Protein AF-0000000079337760 (afdb_homodimer)

pLDDT: mean 82.73, std 18.88, range [26.17, 98.19]

Secondary structure (DSSP, 8-state):
------PPP---HHHHHHHHHHHHTTSTT--EEEEEEEE----TT-SEEEEEEEEEE-SSS--EEEEEEEEE---HHHHHHS-HHHHHHHHHHIIIIIHHHHHHHHHHTT-SS----SPPEEEEEE-SS-EEEEEE-TTTTT-HHHH-SS--SSS--/------PPP---HHHHHHHHHHHHTTSTT--EEEEEEEE----TT-SEEEEEEEEEE-SSS--EEEEEEEEE---HHHHHHS-HHHHHHHHHHIIIIIHHHHHHHHHHTT-SS----SPPEEEEEE-SS-EEEEEE-TTTTT-HHHH-SS--SSS--

Nearest PDB structures (foldseek):
  4lso-assembly1_A  TM=4.627E-01  e=7.524E+00  Bartonella quintana JK 31
  4kz1-assembly1_A-2  TM=5.333E-01  e=3.631E+00  Bartonella grahamii as4aup
  4lso-assembly1_A  TM=4.629E-01  e=4.314E+00  Bartonella quintana JK 31

InterPro domains:
  IPR004119 Ecdysteroid kinase-like [PF02958] (43-142)

Structure (mmCIF, N/CA/C/O backbone):
data_AF-0000000079337760-model_v1
#
loop_
_entity.id
_entity.type
_entity.pdbx_description
1 polymer 'Uncharacterized protein'
#
loop_
_atom_site.group_PDB
_atom_site.id
_atom_site.type_symbol
_atom_site.label_atom_id
_atom_site.label_alt_id
_atom_site.label_comp_id
_atom_site.label_asym_id
_atom_site.label_entity_id
_atom_site.label_seq_id
_atom_site.pdbx_PDB_ins_code
_atom_site.Cartn_x
_atom_site.Cartn_y
_atom_site.Cartn_z
_atom_site.occupancy
_atom_site.B_iso_or_equiv
_atom_site.auth_seq_id
_atom_site.auth_comp_id
_atom_site.auth_asym_id
_atom_site.auth_atom_id
_atom_site.pdbx_PDB_model_num
ATOM 1 N N . MET A 1 1 ? 30.516 7.375 -10.727 1 28.22 1 MET A N 1
ATOM 2 C CA . MET A 1 1 ? 29.906 6.582 -9.656 1 28.22 1 MET A CA 1
ATOM 3 C C . MET A 1 1 ? 28.75 5.75 -10.195 1 28.22 1 MET A C 1
ATOM 5 O O . MET A 1 1 ? 27.922 6.246 -10.953 1 28.22 1 MET A O 1
ATOM 9 N N . GLY A 1 2 ? 28.797 4.527 -10.484 1 37.47 2 GLY A N 1
ATOM 10 C CA . GLY A 1 2 ? 27.938 3.648 -11.258 1 37.47 2 GLY A CA 1
ATOM 11 C C . GLY A 1 2 ? 26.484 3.684 -10.797 1 37.47 2 GLY A C 1
ATOM 12 O O . GLY A 1 2 ? 26.219 3.787 -9.602 1 37.47 2 GLY A O 1
ATOM 13 N N . SER A 1 3 ? 25.562 4.199 -11.539 1 43.56 3 SER A N 1
ATOM 14 C CA . SER A 1 3 ? 24.109 4.23 -11.359 1 43.56 3 SER A CA 1
ATOM 15 C C . SER A 1 3 ? 23.609 2.93 -10.758 1 43.56 3 SER A C 1
ATOM 17 O O . SER A 1 3 ? 23.844 1.849 -11.297 1 43.56 3 SER A O 1
ATOM 19 N N . ILE A 1 4 ? 23.875 2.727 -9.484 1 50.03 4 ILE A N 1
ATOM 20 C CA . ILE A 1 4 ? 23.281 1.516 -8.922 1 50.03 4 ILE A CA 1
ATOM 21 C C . ILE A 1 4 ? 21.906 1.278 -9.539 1 50.03 4 ILE A C 1
ATOM 23 O O . ILE A 1 4 ? 20.984 2.064 -9.328 1 50.03 4 ILE A O 1
ATOM 27 N N . GLU A 1 5 ? 21.953 0.861 -10.75 1 56.22 5 GLU A N 1
ATOM 28 C CA . GLU A 1 5 ? 20.75 0.566 -11.523 1 56.22 5 GLU A CA 1
ATOM 29 C C . GLU A 1 5 ? 19.828 -0.407 -10.781 1 56.22 5 GLU A C 1
ATOM 31 O O . GLU A 1 5 ? 20.312 -1.39 -10.203 1 56.22 5 GLU A O 1
ATOM 36 N N . CYS A 1 6 ? 18.766 0.118 -10.266 1 62.97 6 CYS A N 1
ATOM 37 C CA . CYS A 1 6 ? 17.734 -0.797 -9.797 1 62.97 6 CYS A CA 1
ATOM 38 C C . CYS A 1 6 ? 17.422 -1.848 -10.859 1 62.97 6 CYS A C 1
ATOM 40 O O . CYS A 1 6 ? 16.391 -1.762 -11.531 1 62.97 6 CYS A O 1
ATOM 42 N N . ALA A 1 7 ? 18.406 -2.742 -11.008 1 71.25 7 ALA A N 1
ATOM 43 C CA . ALA A 1 7 ? 18.359 -3.738 -12.078 1 71.25 7 ALA A CA 1
ATOM 44 C C . ALA A 1 7 ? 17.203 -4.719 -11.859 1 71.25 7 ALA A C 1
ATOM 46 O O . ALA A 1 7 ? 16.859 -5.023 -10.711 1 71.25 7 ALA A O 1
ATOM 47 N N . THR A 1 8 ? 16.516 -5.102 -12.93 1 81 8 THR A N 1
ATOM 48 C CA . THR A 1 8 ? 15.469 -6.109 -12.906 1 81 8 THR A CA 1
ATOM 49 C C . THR A 1 8 ? 16.047 -7.48 -12.555 1 81 8 THR A C 1
ATOM 51 O O . THR A 1 8 ? 17.188 -7.789 -12.906 1 81 8 THR A O 1
ATOM 54 N N . ASN A 1 9 ? 15.156 -8.203 -11.789 1 87 9 ASN A N 1
ATOM 55 C CA . ASN A 1 9 ? 15.531 -9.578 -11.477 1 87 9 ASN A CA 1
ATOM 56 C C . ASN A 1 9 ? 15.562 -10.453 -12.734 1 87 9 ASN A C 1
ATOM 58 O O . ASN A 1 9 ? 14.82 -10.203 -13.68 1 87 9 ASN A O 1
ATOM 62 N N . LYS A 1 10 ? 16.5 -11.344 -12.883 1 87.19 10 LYS A N 1
ATOM 63 C CA . LYS A 1 10 ? 16.469 -12.344 -13.953 1 87.19 10 LYS A CA 1
ATOM 64 C C . LYS A 1 10 ? 15.57 -13.523 -13.57 1 87.19 10 LYS A C 1
ATOM 66 O O . LYS A 1 10 ? 16.062 -14.617 -13.281 1 87.19 10 LYS A O 1
ATOM 71 N N . VAL A 1 11 ? 14.25 -13.289 -13.578 1 92.31 11 VAL A N 1
ATOM 72 C CA . VAL A 1 11 ? 13.305 -14.328 -13.18 1 92.31 11 VAL A CA 1
ATOM 73 C C . VAL A 1 11 ? 13.148 -15.352 -14.305 1 92.31 11 VAL A C 1
ATOM 75 O O . VAL A 1 11 ? 12.891 -14.984 -15.453 1 92.31 11 VAL A O 1
ATOM 78 N N . LYS A 1 12 ? 13.297 -16.578 -13.961 1 95.19 12 LYS A N 1
ATOM 79 C CA . LYS A 1 12 ? 13.148 -17.688 -14.898 1 95.19 12 LYS A CA 1
ATOM 80 C C . LYS A 1 12 ? 11.922 -18.531 -14.562 1 95.19 12 LYS A C 1
ATOM 82 O O . LYS A 1 12 ? 11.391 -18.453 -13.453 1 95.19 12 LYS A O 1
ATOM 87 N N . ILE A 1 13 ? 11.539 -19.328 -15.555 1 97.19 13 ILE A N 1
ATOM 88 C CA . ILE A 1 13 ? 10.352 -20.156 -15.391 1 97.19 13 ILE A CA 1
ATOM 89 C C . ILE A 1 13 ? 10.547 -21.094 -14.195 1 97.19 13 ILE A C 1
ATOM 91 O O . ILE A 1 13 ? 9.594 -21.375 -13.461 1 97.19 13 ILE A O 1
ATOM 95 N N . GLU A 1 14 ? 11.703 -21.547 -13.891 1 97 14 GLU A N 1
ATOM 96 C CA . GLU A 1 14 ? 11.984 -22.422 -12.758 1 97 14 GLU A CA 1
ATOM 97 C C . GLU A 1 14 ? 11.711 -21.719 -11.438 1 97 14 GLU A C 1
ATOM 99 O O . GLU A 1 14 ? 11.25 -22.344 -10.477 1 97 14 GLU A O 1
ATOM 104 N N . ASP A 1 15 ? 12.055 -20.469 -11.375 1 96.88 15 ASP A N 1
ATOM 105 C CA . ASP A 1 15 ? 11.758 -19.672 -10.188 1 96.88 15 ASP A CA 1
ATOM 106 C C . ASP A 1 15 ? 10.258 -19.609 -9.93 1 96.88 15 ASP A C 1
ATOM 108 O O . ASP A 1 15 ? 9.797 -19.844 -8.812 1 96.88 15 ASP A O 1
ATOM 112 N N . VAL A 1 16 ? 9.578 -19.312 -11.031 1 98.06 16 VAL A N 1
ATOM 113 C CA . VAL A 1 16 ? 8.125 -19.156 -10.953 1 98.06 16 VAL A CA 1
ATOM 114 C C . VAL A 1 16 ? 7.492 -20.469 -10.492 1 98.06 16 VAL A C 1
ATOM 116 O O . VAL A 1 16 ? 6.629 -20.469 -9.617 1 98.06 16 VAL A O 1
ATOM 119 N N . GLU A 1 17 ? 7.934 -21.5 -11.062 1 97.31 17 GLU A N 1
ATOM 120 C CA . GLU A 1 17 ? 7.406 -22.797 -10.68 1 97.31 17 GLU A CA 1
ATOM 121 C C . GLU A 1 17 ? 7.68 -23.094 -9.211 1 97.31 17 GLU A C 1
ATOM 123 O O . GLU A 1 17 ? 6.816 -23.641 -8.508 1 97.31 17 GLU A O 1
ATOM 128 N N . HIS A 1 18 ? 8.828 -22.781 -8.773 1 96.81 18 HIS A N 1
ATOM 1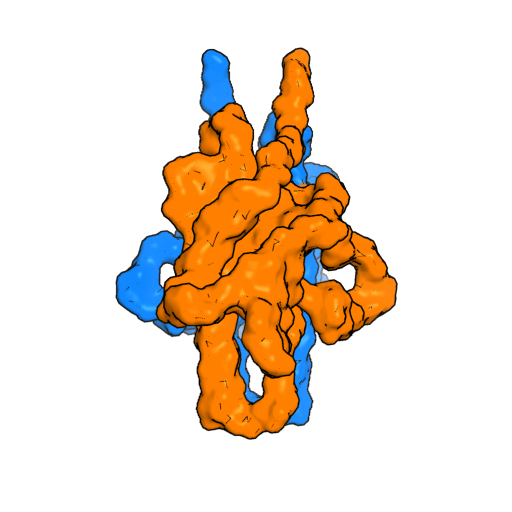29 C CA . HIS A 1 18 ? 9.18 -22.969 -7.371 1 96.81 18 HIS A CA 1
ATOM 130 C C . HIS A 1 18 ? 8.258 -22.156 -6.465 1 96.81 18 HIS A C 1
ATOM 132 O O . HIS A 1 18 ? 7.77 -22.656 -5.453 1 96.81 18 HIS A O 1
ATOM 138 N N . TRP A 1 19 ? 8.023 -20.922 -6.883 1 97.88 19 TRP A N 1
ATOM 139 C CA . TRP A 1 19 ? 7.188 -20.047 -6.074 1 97.88 19 TRP A CA 1
ATOM 140 C C . TRP A 1 19 ? 5.754 -20.562 -6.008 1 97.88 19 TRP A C 1
ATOM 142 O O . TRP A 1 19 ? 5.078 -20.406 -4.988 1 97.88 19 TRP A O 1
ATOM 152 N N . LEU A 1 20 ? 5.332 -21.141 -7.074 1 98 20 LEU A N 1
ATOM 153 C CA . LEU A 1 20 ? 3.924 -21.5 -7.203 1 98 20 LEU A CA 1
ATOM 154 C C . LEU A 1 20 ? 3.668 -22.891 -6.645 1 98 20 LEU A C 1
ATOM 156 O O . LEU A 1 20 ? 2.516 -23.312 -6.508 1 98 20 LEU A O 1
ATOM 160 N N . LYS A 1 21 ? 4.625 -23.562 -6.273 1 96 21 LYS A N 1
ATOM 161 C CA . LYS A 1 21 ? 4.508 -24.953 -5.852 1 96 21 LYS A CA 1
ATOM 162 C C . LYS A 1 21 ? 3.529 -25.094 -4.688 1 96 21 LYS A C 1
ATOM 164 O O . LYS A 1 21 ? 2.598 -25.891 -4.746 1 96 21 LYS A O 1
ATOM 169 N N . PRO A 1 22 ? 3.684 -24.328 -3.615 1 94.88 22 PRO A N 1
ATOM 170 C CA . PRO A 1 22 ? 2.752 -24.484 -2.498 1 94.88 22 PRO A CA 1
ATOM 171 C C . PRO A 1 22 ? 1.302 -24.219 -2.895 1 94.88 22 PRO A C 1
ATOM 173 O O . PRO A 1 22 ? 0.382 -24.812 -2.322 1 94.88 22 PRO A O 1
ATOM 176 N N . LEU A 1 23 ? 1.135 -23.359 -3.869 1 93.88 23 LEU A N 1
ATOM 177 C CA . LEU A 1 23 ? -0.202 -22.984 -4.324 1 93.88 23 LEU A CA 1
ATOM 178 C C . LEU A 1 23 ? -0.79 -24.078 -5.219 1 93.88 23 LEU A C 1
ATOM 180 O O . LEU A 1 23 ? -1.975 -24.391 -5.113 1 93.88 23 LEU A O 1
ATOM 184 N N . LEU A 1 24 ? -0 -24.625 -6.07 1 94.5 24 LEU A N 1
ATOM 185 C CA . LEU A 1 24 ? -0.499 -25.453 -7.152 1 94.5 24 LEU A CA 1
ATOM 186 C C . LEU A 1 24 ? -0.395 -26.938 -6.789 1 94.5 24 LEU A C 1
ATOM 188 O O . LEU A 1 24 ? -1.084 -27.781 -7.371 1 94.5 24 LEU A O 1
ATOM 192 N N . MET A 1 25 ? 0.428 -27.328 -5.895 1 89.69 25 MET A N 1
ATOM 193 C CA . MET A 1 25 ? 0.678 -28.734 -5.625 1 89.69 25 MET A CA 1
ATOM 194 C C . MET A 1 25 ? -0.101 -29.203 -4.398 1 89.69 25 MET A C 1
ATOM 196 O O . MET A 1 25 ? 0.427 -29.938 -3.566 1 89.69 25 MET A O 1
ATOM 200 N N . LYS A 1 26 ? -1.263 -28.766 -4.281 1 87.31 26 LYS A N 1
ATOM 201 C CA . LYS A 1 26 ? -2.105 -29.203 -3.174 1 87.31 26 LYS A CA 1
ATOM 202 C C . LYS A 1 26 ? -2.619 -30.625 -3.406 1 87.31 26 LYS A C 1
ATOM 204 O O . LYS A 1 26 ? -2.783 -31.391 -2.457 1 87.31 26 LYS A O 1
ATOM 209 N N . ASP A 1 27 ? -2.992 -30.891 -4.551 1 85.69 27 ASP A N 1
ATOM 210 C CA . ASP A 1 27 ? -3.375 -32.219 -5.023 1 85.69 27 ASP A CA 1
ATOM 211 C C . ASP A 1 27 ? -2.35 -32.781 -6.016 1 85.69 27 ASP A C 1
ATOM 213 O O . ASP A 1 27 ? -2.209 -32.25 -7.121 1 85.69 27 ASP A O 1
ATOM 217 N N . GLU A 1 28 ? -1.704 -33.812 -5.605 1 86.56 28 GLU A N 1
ATOM 218 C CA . GLU A 1 28 ? -0.597 -34.375 -6.383 1 86.56 28 GLU A CA 1
ATOM 219 C C . GLU A 1 28 ? -1.079 -34.906 -7.723 1 86.56 28 GLU A C 1
ATOM 221 O O . GLU A 1 28 ? -0.285 -35.094 -8.648 1 86.56 28 GLU A O 1
ATOM 226 N N . THR A 1 29 ? -2.293 -35.156 -7.832 1 89.75 29 THR A N 1
ATOM 227 C CA . THR A 1 29 ? -2.824 -35.75 -9.062 1 89.75 29 THR A CA 1
ATOM 228 C C . THR A 1 29 ? -3.107 -34.656 -10.094 1 89.75 29 THR A C 1
ATOM 230 O O . THR A 1 29 ? -3.297 -34.938 -11.273 1 89.75 29 THR A O 1
ATOM 233 N N . ILE A 1 30 ? -3.105 -33.5 -9.633 1 91.31 30 ILE A N 1
ATOM 234 C CA . ILE A 1 30 ? -3.369 -32.375 -10.523 1 91.31 30 ILE A CA 1
ATOM 235 C C . ILE A 1 30 ? -2.061 -31.672 -10.852 1 91.31 30 ILE A C 1
ATOM 237 O O . ILE A 1 30 ? -1.346 -31.219 -9.953 1 91.31 30 ILE A O 1
ATOM 241 N N . LYS A 1 31 ? -1.748 -31.688 -12.117 1 94.56 31 LYS A N 1
ATOM 242 C CA . LYS A 1 31 ? -0.564 -30.984 -12.586 1 94.56 31 LYS A CA 1
ATOM 243 C C . LYS A 1 31 ? -0.947 -29.672 -13.273 1 94.56 31 LYS A C 1
ATOM 245 O O . LYS A 1 31 ? -2.031 -29.562 -13.852 1 94.56 31 LYS A O 1
ATOM 250 N N . PHE A 1 32 ? -0.023 -28.703 -13.141 1 97.06 32 PHE A N 1
ATOM 251 C CA . PHE A 1 32 ? -0.262 -27.422 -13.773 1 97.06 32 PHE A CA 1
ATOM 252 C C . PHE A 1 32 ? 0.836 -27.094 -14.773 1 97.06 32 PHE A C 1
ATOM 254 O O . PHE A 1 32 ? 2.018 -27.312 -14.508 1 97.06 32 PHE A O 1
ATOM 261 N N . ALA A 1 33 ? 0.417 -26.688 -15.945 1 97 33 ALA A N 1
ATOM 262 C CA . ALA A 1 33 ? 1.326 -26.031 -16.891 1 97 33 ALA A CA 1
ATOM 263 C C . ALA A 1 33 ? 1.465 -24.547 -16.578 1 97 33 ALA A C 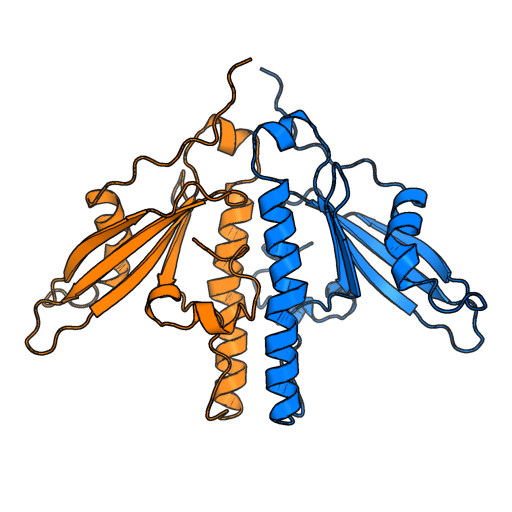1
ATOM 265 O O . ALA A 1 33 ? 0.474 -23.812 -16.578 1 97 33 ALA A O 1
ATOM 266 N N . VAL A 1 34 ? 2.734 -24.125 -16.328 1 98 34 VAL A N 1
ATOM 267 C CA . VAL A 1 34 ? 3 -22.734 -15.969 1 98 34 VAL A CA 1
ATOM 268 C C . VAL A 1 34 ? 3.695 -22.016 -17.125 1 98 34 VAL A C 1
ATOM 270 O O . VAL A 1 34 ? 4.621 -22.562 -17.734 1 98 34 VAL A O 1
ATOM 273 N N . SER A 1 35 ? 3.252 -20.844 -17.438 1 97.81 35 SER A N 1
ATOM 274 C CA . SER A 1 35 ? 3.871 -20.031 -18.484 1 97.81 35 SER A CA 1
ATOM 275 C C . SER A 1 35 ? 3.984 -18.578 -18.062 1 97.81 35 SER A C 1
ATOM 277 O O . SER A 1 35 ? 3.076 -18.047 -17.422 1 97.81 35 SER A O 1
ATOM 279 N N . ILE A 1 36 ? 5.105 -17.969 -18.375 1 97.44 36 ILE A N 1
ATOM 280 C CA . ILE A 1 36 ? 5.281 -16.531 -18.203 1 97.44 36 ILE A CA 1
ATOM 281 C C . ILE A 1 36 ? 4.695 -15.797 -19.406 1 97.44 36 ILE A C 1
ATOM 283 O O . ILE A 1 36 ? 5.125 -16.016 -20.547 1 97.44 36 ILE A O 1
ATOM 287 N N . LYS A 1 37 ? 3.783 -14.977 -19.078 1 95.12 37 LYS A N 1
ATOM 288 C CA . LYS A 1 37 ? 3.074 -14.297 -20.156 1 95.12 37 LYS A CA 1
ATOM 289 C C . LYS A 1 37 ? 3.723 -12.953 -20.484 1 95.12 37 LYS A C 1
ATOM 291 O O . LYS A 1 37 ? 3.764 -12.539 -21.641 1 95.12 37 LYS A O 1
ATOM 296 N N . ALA A 1 38 ? 4.176 -12.281 -19.516 1 91.44 38 ALA A N 1
ATOM 297 C CA . ALA A 1 38 ? 4.789 -10.961 -19.672 1 91.44 38 ALA A CA 1
ATOM 298 C C . ALA A 1 38 ? 5.52 -10.555 -18.391 1 91.44 38 ALA A C 1
ATOM 300 O O . ALA A 1 38 ? 5.355 -11.18 -17.344 1 91.44 38 ALA A O 1
ATOM 301 N N . LYS A 1 39 ? 6.398 -9.656 -18.531 1 88.62 39 LYS A N 1
ATOM 302 C CA . LYS A 1 39 ? 7.012 -8.93 -17.438 1 88.62 39 LYS A CA 1
ATOM 303 C C . LYS A 1 39 ? 6.664 -7.445 -17.5 1 88.62 39 LYS A C 1
ATOM 305 O O . LYS A 1 39 ? 6.66 -6.848 -18.578 1 88.62 39 LYS A O 1
ATOM 310 N N . ALA A 1 40 ? 6.223 -7.039 -16.344 1 82.25 40 ALA A N 1
ATOM 311 C CA . ALA A 1 40 ? 5.914 -5.613 -16.328 1 82.25 40 ALA A CA 1
ATOM 312 C C . ALA A 1 40 ? 7.148 -4.785 -16.672 1 82.25 40 ALA A C 1
ATOM 314 O O . ALA A 1 40 ? 8.273 -5.152 -16.328 1 82.25 40 ALA A O 1
ATOM 315 N N . ALA A 1 41 ? 6.844 -3.822 -17.531 1 71.19 41 ALA A N 1
ATOM 316 C CA . ALA A 1 41 ? 7.934 -2.902 -17.844 1 71.19 41 ALA A CA 1
ATOM 317 C C . ALA A 1 41 ? 8.523 -2.295 -16.578 1 71.19 41 ALA A C 1
ATOM 319 O O . ALA A 1 41 ? 7.871 -2.262 -15.531 1 71.19 41 ALA A O 1
ATOM 320 N N . LYS A 1 42 ? 9.852 -2.193 -16.719 1 58.16 42 LYS A N 1
ATOM 321 C CA . LYS A 1 42 ? 10.492 -1.493 -15.602 1 58.16 42 LYS A CA 1
ATOM 322 C C . LYS A 1 42 ? 9.641 -0.32 -15.133 1 58.16 42 LYS A C 1
ATOM 324 O O . LYS A 1 42 ? 9.234 0.526 -15.938 1 58.16 42 LYS A O 1
ATOM 329 N N . GLY A 1 43 ? 8.742 -0.629 -14.227 1 52.22 43 GLY A N 1
ATOM 330 C CA . GLY A 1 43 ? 7.93 0.506 -13.828 1 52.22 43 GLY A CA 1
ATOM 331 C C . GLY A 1 43 ? 8.578 1.356 -12.75 1 52.22 43 GLY A C 1
ATOM 332 O O . GLY A 1 43 ? 9.234 0.832 -11.844 1 52.22 43 GLY A O 1
ATOM 333 N N . GLU A 1 44 ? 8.578 2.635 -13.07 1 57.69 44 GLU A N 1
ATOM 334 C CA . GLU A 1 44 ? 8.914 3.691 -12.117 1 57.69 44 GLU A CA 1
ATOM 335 C C . GLU A 1 44 ? 8.07 3.586 -10.859 1 57.69 44 GLU A C 1
ATOM 337 O O . GLU A 1 44 ? 6.898 3.197 -10.914 1 57.69 44 GLU A O 1
ATOM 342 N N . GLY A 1 45 ? 8.688 3.275 -9.766 1 62.44 45 GLY A N 1
ATOM 343 C CA . GLY A 1 45 ? 7.957 3.428 -8.516 1 62.44 45 GLY A CA 1
ATOM 344 C C . GLY A 1 45 ? 7.781 2.123 -7.766 1 62.44 45 GLY A C 1
ATOM 345 O O . GLY A 1 45 ? 6.879 1.994 -6.938 1 62.44 45 GLY A O 1
ATOM 346 N N . GLN A 1 46 ? 8.453 1.097 -8.352 1 75 46 GLN A N 1
ATOM 347 C CA . GLN A 1 46 ? 8.328 -0.168 -7.633 1 75 46 GLN A CA 1
ATOM 348 C C . GLN A 1 46 ? 9.695 -0.715 -7.238 1 75 46 GLN A C 1
ATOM 350 O O . GLN A 1 46 ? 10.695 -0.461 -7.914 1 75 46 GLN A O 1
ATOM 355 N N . LEU A 1 47 ? 9.68 -1.379 -6.121 1 81.69 47 LEU A N 1
ATOM 356 C CA . LEU A 1 47 ? 10.891 -2.039 -5.633 1 81.69 47 LEU A CA 1
ATOM 357 C C . LEU A 1 47 ? 10.82 -3.543 -5.875 1 81.69 47 LEU A C 1
ATOM 359 O O . LEU A 1 47 ? 11.602 -4.305 -5.305 1 81.69 47 LEU A O 1
ATOM 363 N N . SER A 1 48 ? 9.836 -3.967 -6.602 1 88.81 48 SER A N 1
ATOM 364 C CA . SER A 1 48 ? 9.672 -5.359 -7.004 1 88.81 48 SER A CA 1
ATOM 365 C C . SER A 1 48 ? 9.484 -5.484 -8.508 1 88.81 48 SER A C 1
ATOM 367 O O . SER A 1 48 ? 9.086 -4.523 -9.172 1 88.81 48 SER A O 1
ATOM 369 N N . ASP A 1 49 ? 9.898 -6.602 -8.984 1 90.75 49 ASP A N 1
ATOM 370 C CA . ASP A 1 49 ? 9.531 -6.957 -10.352 1 90.75 49 ASP A CA 1
ATOM 371 C C . ASP A 1 49 ? 8.172 -7.652 -10.398 1 90.75 49 ASP A C 1
ATOM 373 O O . ASP A 1 49 ? 7.828 -8.414 -9.492 1 90.75 49 ASP A O 1
ATOM 377 N N . VAL A 1 50 ? 7.441 -7.305 -11.43 1 91.62 50 VAL A N 1
ATOM 378 C CA . VAL A 1 50 ? 6.152 -7.965 -11.602 1 91.62 50 VAL A CA 1
ATOM 379 C C . VAL A 1 50 ? 6.207 -8.883 -12.828 1 91.62 50 VAL A C 1
ATOM 381 O O . VAL A 1 50 ? 6.555 -8.438 -13.922 1 91.62 50 VAL A O 1
ATOM 384 N N . THR A 1 51 ? 5.914 -10.117 -12.633 1 93.69 51 THR A N 1
ATOM 385 C CA . THR A 1 51 ? 5.832 -11.125 -13.688 1 93.69 51 THR A CA 1
ATOM 386 C C . THR A 1 51 ? 4.41 -11.672 -13.805 1 93.69 51 THR A C 1
ATOM 388 O O . THR A 1 51 ? 3.82 -12.109 -12.812 1 93.69 51 THR A O 1
ATOM 391 N N . TYR A 1 52 ? 3.918 -11.57 -15.047 1 94.94 52 TYR A N 1
ATOM 392 C CA . TYR A 1 52 ? 2.59 -12.125 -15.289 1 94.94 52 TYR A CA 1
ATOM 393 C C . TYR A 1 52 ? 2.676 -13.578 -15.734 1 94.94 52 TYR A C 1
ATOM 395 O O . TYR A 1 52 ? 3.428 -13.906 -16.656 1 94.94 52 TYR A O 1
ATOM 403 N N . VAL A 1 53 ? 1.875 -14.359 -15.055 1 97.38 53 VAL A N 1
ATOM 404 C CA . VAL A 1 53 ? 2.004 -15.805 -15.203 1 97.38 53 VAL A CA 1
ATOM 405 C C . VAL A 1 53 ? 0.624 -16.438 -15.383 1 97.38 53 VAL A C 1
ATOM 407 O O . VAL A 1 53 ? -0.359 -15.953 -14.812 1 97.38 53 VAL A O 1
ATOM 410 N N . GLU A 1 54 ? 0.56 -17.438 -16.172 1 97.62 54 GLU A N 1
ATOM 411 C CA . GLU A 1 54 ? -0.622 -18.281 -16.266 1 97.62 54 GLU A CA 1
ATOM 412 C C . GLU A 1 54 ? -0.298 -19.734 -15.891 1 97.62 54 GLU A C 1
ATOM 414 O O . GLU A 1 54 ? 0.742 -20.266 -16.297 1 97.62 54 GLU A O 1
ATOM 419 N N . ALA A 1 55 ? -1.124 -20.266 -15.062 1 97.88 55 ALA A N 1
ATOM 420 C CA . ALA A 1 55 ? -1.045 -21.688 -14.719 1 97.88 55 ALA A CA 1
ATOM 421 C C . ALA A 1 55 ? -2.34 -22.406 -15.078 1 97.88 55 ALA A C 1
ATOM 423 O O . ALA A 1 55 ? -3.428 -21.984 -14.68 1 97.88 55 ALA A O 1
ATOM 424 N N . LYS A 1 56 ? -2.236 -23.484 -15.789 1 97.44 56 LYS A N 1
ATOM 425 C CA . LYS A 1 56 ? -3.395 -24.234 -16.25 1 97.44 56 LYS A CA 1
ATOM 426 C C . LYS A 1 56 ? -3.293 -25.703 -15.82 1 97.44 56 LYS A C 1
ATOM 428 O O . LYS A 1 56 ? -2.281 -26.359 -16.062 1 97.44 56 LYS A O 1
ATOM 433 N N . SER A 1 57 ? -4.402 -26.141 -15.18 1 96.75 57 SER A N 1
ATOM 434 C CA . SER A 1 57 ? -4.402 -27.531 -14.75 1 96.75 57 SER A CA 1
ATOM 435 C C . SER A 1 57 ? -4.641 -28.484 -15.93 1 96.75 57 SER A C 1
ATOM 437 O O . SER A 1 57 ? -5.223 -28.078 -16.938 1 96.75 57 SER A O 1
ATOM 439 N N . ASN A 1 58 ? -4.25 -29.703 -15.805 1 93.81 58 ASN A N 1
ATOM 440 C CA . ASN A 1 58 ? -4.355 -30.703 -16.875 1 93.81 58 ASN A CA 1
ATOM 441 C C . ASN A 1 58 ? -5.629 -31.531 -16.734 1 93.81 58 ASN A C 1
ATOM 443 O O . ASN A 1 58 ? -5.758 -32.594 -17.375 1 93.81 58 ASN A O 1
ATOM 447 N N . THR A 1 59 ? -6.574 -31.062 -15.992 1 94.06 59 THR A N 1
ATOM 448 C CA . THR A 1 59 ? -7.812 -31.797 -15.773 1 94.06 59 THR A CA 1
ATOM 449 C C . THR A 1 59 ? -8.789 -31.578 -16.922 1 94.06 59 THR A C 1
ATOM 451 O O . THR A 1 59 ? -8.555 -30.734 -17.797 1 94.06 59 THR A O 1
ATOM 454 N N . ASP A 1 60 ? -9.922 -32.375 -17 1 94.25 60 ASP A N 1
ATOM 455 C CA . ASP A 1 60 ? -10.953 -32.25 -18.016 1 94.25 60 ASP A CA 1
ATOM 456 C C . ASP A 1 60 ? -11.648 -30.906 -17.953 1 94.25 60 ASP A C 1
ATOM 458 O O . ASP A 1 60 ? -12.039 -30.344 -18.984 1 94.25 60 ASP A O 1
ATOM 462 N N . ASP A 1 61 ? -11.789 -30.359 -16.812 1 95.38 61 ASP A N 1
ATOM 463 C CA . ASP A 1 61 ? -12.227 -29 -16.562 1 95.38 61 ASP A CA 1
ATOM 464 C C . ASP A 1 61 ? -11.109 -28.156 -15.953 1 95.38 61 ASP A C 1
ATOM 466 O O . ASP A 1 61 ? -11.016 -28.016 -14.734 1 95.38 61 ASP A O 1
ATOM 470 N N . PRO A 1 62 ? -10.344 -27.625 -16.844 1 95.75 62 PRO A N 1
ATOM 471 C CA . PRO A 1 62 ? -9.094 -27.016 -16.359 1 95.75 62 PRO A CA 1
ATOM 472 C C . PRO A 1 62 ? -9.336 -25.797 -15.477 1 95.75 62 PRO A C 1
ATOM 474 O O . PRO A 1 62 ? -10.172 -24.953 -15.812 1 95.75 62 PRO A O 1
ATOM 477 N N . LYS A 1 63 ? -8.664 -25.797 -14.445 1 94.31 63 LYS A N 1
ATOM 478 C CA . LYS A 1 63 ? -8.531 -24.578 -13.656 1 94.31 63 LYS A CA 1
ATOM 479 C C . LYS A 1 63 ? -7.422 -23.688 -14.195 1 94.31 63 LYS A C 1
ATOM 481 O O . LYS A 1 63 ? -6.316 -24.156 -14.469 1 94.31 63 LYS A O 1
ATOM 486 N N . ILE A 1 64 ? -7.758 -22.438 -14.422 1 95.81 64 ILE A N 1
ATOM 487 C CA . ILE A 1 64 ? -6.781 -21.484 -14.938 1 95.81 64 ILE A CA 1
ATOM 488 C C . ILE A 1 64 ? -6.539 -20.375 -13.914 1 95.81 64 ILE A C 1
ATOM 4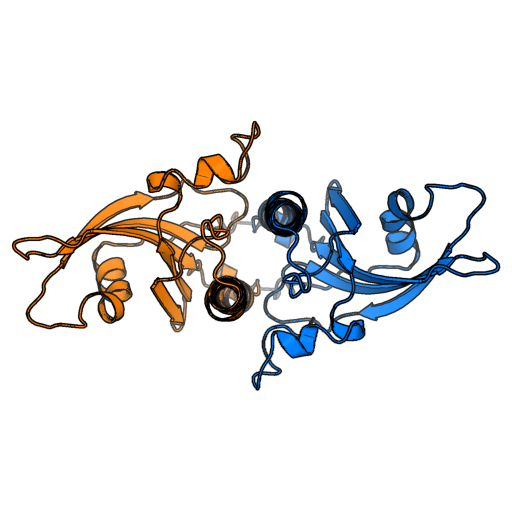90 O O . ILE A 1 64 ? -7.48 -19.719 -13.477 1 95.81 64 ILE A O 1
ATOM 494 N N . TYR A 1 65 ? -5.285 -20.25 -13.508 1 95.75 65 TYR A N 1
ATOM 495 C CA . TYR A 1 65 ? -4.863 -19.109 -12.703 1 95.75 65 TYR A CA 1
ATOM 496 C C . TYR A 1 65 ? -4.16 -18.062 -13.562 1 95.75 65 TYR A C 1
ATOM 498 O O . TYR A 1 65 ? -3.211 -18.375 -14.281 1 95.75 65 TYR A O 1
ATOM 506 N N . LYS A 1 66 ? -4.645 -16.875 -13.547 1 96.19 66 LYS A N 1
ATOM 507 C CA . LYS A 1 66 ? -3.93 -15.719 -14.07 1 96.19 66 LYS A CA 1
ATOM 508 C C . LYS A 1 66 ? -3.354 -14.867 -12.945 1 96.19 66 LYS A C 1
ATOM 510 O O . LYS A 1 66 ? -4.098 -14.258 -12.18 1 96.19 66 LYS A O 1
ATOM 515 N N . LEU A 1 67 ? -2.041 -14.836 -12.938 1 96.81 67 LEU A N 1
ATOM 516 C CA . LEU A 1 67 ? -1.39 -14.32 -11.742 1 96.81 67 LEU A CA 1
ATOM 517 C C . LEU A 1 67 ? -0.469 -13.156 -12.086 1 96.81 67 LEU A C 1
ATOM 519 O O . LEU A 1 67 ? 0.085 -13.102 -13.188 1 96.81 67 LEU A O 1
ATOM 523 N N . ALA A 1 68 ? -0.339 -12.195 -11.203 1 95.19 68 ALA A N 1
ATOM 524 C CA . ALA A 1 68 ? 0.731 -11.203 -11.125 1 95.19 68 ALA A CA 1
ATOM 525 C C . ALA A 1 68 ? 1.655 -11.492 -9.938 1 95.19 68 ALA A C 1
ATOM 527 O O . ALA A 1 68 ? 1.246 -11.375 -8.781 1 95.19 68 ALA A O 1
ATOM 528 N N . ILE A 1 69 ? 2.887 -11.852 -10.258 1 96.31 69 ILE A N 1
ATOM 529 C CA . ILE A 1 69 ? 3.836 -12.203 -9.203 1 96.31 69 ILE A CA 1
ATOM 530 C C . ILE A 1 69 ? 4.82 -11.055 -8.992 1 96.31 69 ILE A C 1
ATOM 532 O O . ILE A 1 69 ? 5.535 -10.664 -9.922 1 96.31 69 ILE A O 1
ATOM 536 N N . LYS A 1 70 ? 4.777 -10.477 -7.789 1 93.94 70 LYS A N 1
ATOM 537 C CA . LYS A 1 70 ? 5.742 -9.461 -7.391 1 93.94 70 LYS A CA 1
ATOM 538 C C . LYS A 1 70 ? 6.926 -10.078 -6.652 1 93.94 70 LYS A C 1
ATOM 540 O O . LYS A 1 70 ? 6.742 -10.797 -5.668 1 93.94 70 LYS A O 1
ATOM 545 N N . SER A 1 71 ? 8.086 -9.836 -7.172 1 95.31 71 SER A N 1
ATOM 546 C CA . SER A 1 71 ? 9.305 -10.344 -6.551 1 95.31 71 SER A CA 1
ATOM 547 C C . SER A 1 71 ? 10.266 -9.203 -6.211 1 95.31 71 SER A C 1
ATOM 549 O O . SER A 1 71 ? 10.672 -8.445 -7.09 1 95.31 71 SER A O 1
ATOM 551 N N . GLY A 1 72 ? 10.594 -9.141 -4.934 1 92.81 72 GLY A N 1
ATOM 552 C CA . GLY A 1 72 ? 11.516 -8.102 -4.504 1 92.81 72 GLY A CA 1
ATOM 553 C C . GLY A 1 72 ? 12.852 -8.164 -5.223 1 92.81 72 GLY A C 1
ATOM 554 O O . GLY A 1 72 ? 13.359 -9.25 -5.516 1 92.81 72 GLY A O 1
ATOM 555 N N . LYS A 1 73 ? 13.414 -6.988 -5.383 1 90.25 73 LYS A N 1
ATOM 556 C CA . LYS A 1 73 ? 14.719 -6.914 -6.035 1 90.25 73 LYS A CA 1
ATOM 557 C C . LYS A 1 73 ? 15.781 -7.672 -5.234 1 90.25 73 LYS A C 1
ATOM 559 O O . LYS A 1 73 ? 15.797 -7.609 -4.004 1 90.25 73 LYS A O 1
ATOM 564 N N . THR A 1 74 ? 16.75 -8.281 -5.961 1 90.88 74 THR A N 1
ATOM 565 C CA . THR A 1 74 ? 17.719 -9.156 -5.297 1 90.88 74 THR A CA 1
ATOM 566 C C . THR A 1 7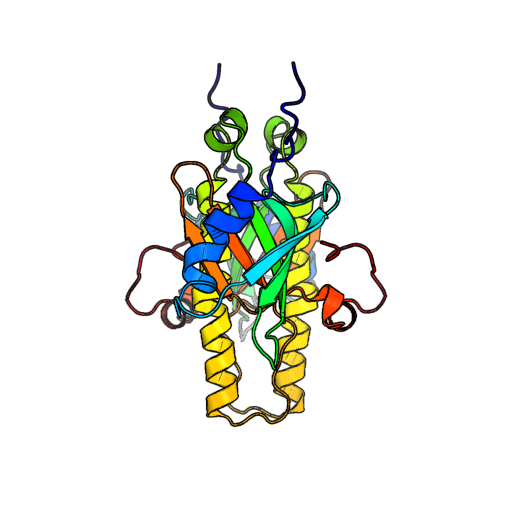4 ? 19.094 -8.492 -5.227 1 90.88 74 THR A C 1
ATOM 568 O O . THR A 1 74 ? 20.016 -9.023 -4.598 1 90.88 74 THR A O 1
ATOM 571 N N . SER A 1 75 ? 19.219 -7.344 -5.824 1 83.75 75 SER A N 1
ATOM 572 C CA . SER A 1 75 ? 20.516 -6.656 -5.75 1 83.75 75 SER A CA 1
ATOM 573 C C . SER A 1 75 ? 20.953 -6.48 -4.301 1 83.75 75 SER A C 1
ATOM 575 O O . SER A 1 75 ? 20.266 -5.867 -3.496 1 83.75 75 SER A O 1
ATOM 577 N N . GLU A 1 76 ? 22.125 -7.008 -4.02 1 84.12 76 GLU A N 1
ATOM 578 C CA . GLU A 1 76 ? 22.641 -6.918 -2.662 1 84.12 76 GLU A CA 1
ATOM 579 C C . GLU A 1 76 ? 22.891 -5.465 -2.26 1 84.12 76 GLU A C 1
ATOM 581 O O . GLU A 1 76 ? 22.594 -5.074 -1.125 1 84.12 76 GLU A O 1
ATOM 586 N N . ALA A 1 77 ? 23.422 -4.77 -3.109 1 78.06 77 ALA A N 1
ATOM 587 C CA . ALA A 1 77 ? 23.688 -3.361 -2.84 1 78.06 77 ALA A CA 1
ATOM 588 C C . ALA A 1 77 ? 22.406 -2.623 -2.469 1 78.06 77 ALA A C 1
ATOM 590 O O . ALA A 1 77 ? 22.375 -1.869 -1.492 1 78.06 77 ALA A O 1
ATOM 591 N N . MET A 1 78 ? 21.359 -2.939 -3.211 1 79.69 78 MET A N 1
ATOM 592 C CA . MET A 1 78 ? 20.078 -2.293 -2.955 1 79.69 78 MET A CA 1
ATOM 593 C C . MET A 1 78 ? 19.516 -2.725 -1.607 1 79.69 78 MET A C 1
ATOM 595 O O . MET A 1 78 ? 19.047 -1.889 -0.827 1 79.69 78 MET A O 1
ATOM 599 N N . ARG A 1 79 ? 19.609 -3.936 -1.334 1 83 79 ARG A N 1
ATOM 600 C CA . ARG A 1 79 ? 19.016 -4.484 -0.117 1 83 79 ARG A CA 1
ATOM 601 C C . ARG A 1 79 ? 19.812 -4.062 1.114 1 83 79 ARG A C 1
ATOM 603 O O . ARG A 1 79 ? 19.281 -4.035 2.225 1 83 79 ARG A O 1
ATOM 610 N N . GLU A 1 80 ? 20.969 -3.764 0.905 1 79.31 80 GLU A N 1
ATOM 611 C CA . GLU A 1 80 ? 21.781 -3.271 2.012 1 79.31 80 GLU A CA 1
ATOM 612 C C . GLU A 1 80 ? 21.516 -1.793 2.279 1 79.31 80 GLU A C 1
ATOM 614 O O . GLU A 1 80 ? 21.578 -1.346 3.428 1 79.31 80 GLU A O 1
ATOM 619 N N . MET A 1 81 ? 21.172 -1.133 1.283 1 75.56 81 MET A N 1
ATOM 620 C CA . MET A 1 81 ? 21.078 0.321 1.375 1 75.56 81 MET A CA 1
ATOM 621 C C . MET A 1 81 ? 19.672 0.749 1.751 1 75.56 81 MET A C 1
ATOM 623 O O . MET A 1 81 ? 19.469 1.83 2.309 1 75.56 81 MET A O 1
ATOM 627 N N . MET A 1 82 ? 18.812 -0.102 1.405 1 78.19 82 MET A N 1
ATOM 628 C CA . MET A 1 82 ? 17.406 0.286 1.594 1 78.19 82 MET A CA 1
ATOM 629 C C . MET A 1 82 ? 16.656 -0.785 2.367 1 78.19 82 MET A C 1
ATOM 631 O O . MET A 1 82 ? 17.047 -1.948 2.387 1 78.19 82 MET A O 1
ATOM 635 N N . PRO A 1 83 ? 15.578 -0.303 3.014 1 80.94 83 PRO A N 1
ATOM 636 C CA . PRO A 1 83 ? 14.773 -1.284 3.744 1 80.94 83 PRO A CA 1
ATOM 637 C C . PRO A 1 83 ? 13.828 -2.062 2.838 1 80.94 83 PRO A C 1
ATOM 639 O O . PRO A 1 83 ? 12.625 -2.141 3.115 1 80.94 83 PRO A O 1
ATOM 642 N N . LEU A 1 84 ? 14.445 -2.672 1.879 1 85.56 84 LEU A N 1
ATOM 643 C CA . LEU A 1 84 ? 13.664 -3.367 0.862 1 85.56 84 LEU A CA 1
ATOM 644 C C . LEU A 1 84 ? 12.867 -4.512 1.478 1 85.56 84 LEU A C 1
ATOM 646 O O . LEU A 1 84 ? 11.672 -4.66 1.198 1 85.56 84 LEU A O 1
ATOM 650 N N . ARG A 1 85 ? 13.516 -5.273 2.289 1 88.19 85 ARG A N 1
ATOM 651 C CA . ARG A 1 85 ? 12.836 -6.395 2.922 1 88.19 85 ARG A CA 1
ATOM 652 C C . ARG A 1 85 ? 11.617 -5.926 3.707 1 88.19 85 ARG A C 1
ATOM 654 O O . ARG A 1 85 ? 10.516 -6.457 3.537 1 88.19 85 ARG A O 1
ATOM 661 N N . GLY A 1 86 ? 11.828 -4.926 4.508 1 85.81 86 GLY A N 1
ATOM 662 C CA . GLY A 1 86 ? 10.727 -4.391 5.293 1 85.81 86 GLY A CA 1
ATOM 663 C C . GLY A 1 86 ? 9.594 -3.861 4.438 1 85.81 86 GLY A C 1
ATOM 664 O O . GLY A 1 86 ? 8.422 -4.082 4.75 1 85.81 86 GLY A O 1
ATOM 665 N N . ILE A 1 87 ? 9.898 -3.252 3.348 1 84.62 87 ILE A N 1
ATOM 666 C CA . ILE A 1 87 ? 8.883 -2.682 2.465 1 84.62 87 ILE A CA 1
ATOM 667 C C . ILE A 1 87 ? 8.07 -3.803 1.819 1 84.62 87 ILE A C 1
ATOM 669 O O . ILE A 1 87 ? 6.84 -3.746 1.784 1 84.62 87 ILE A O 1
ATOM 673 N N . CYS A 1 88 ? 8.758 -4.777 1.357 1 90 88 CYS A N 1
ATOM 674 C CA . CYS A 1 88 ? 8.086 -5.902 0.729 1 90 88 CYS A CA 1
ATOM 675 C C . CYS A 1 88 ? 7.227 -6.656 1.739 1 90 88 CYS A C 1
ATOM 677 O O . CYS A 1 88 ? 6.105 -7.066 1.429 1 90 88 CYS A O 1
ATOM 679 N N . ILE A 1 89 ? 7.734 -6.793 2.889 1 90.5 89 ILE A N 1
ATOM 680 C CA . ILE A 1 89 ? 6.988 -7.492 3.932 1 90.5 89 ILE A CA 1
ATOM 681 C C . ILE A 1 89 ? 5.746 -6.688 4.309 1 90.5 89 ILE A C 1
ATOM 683 O O . ILE A 1 89 ? 4.68 -7.258 4.539 1 90.5 89 ILE A O 1
ATOM 687 N N . ASN A 1 90 ? 5.836 -5.438 4.383 1 84.31 90 ASN A N 1
ATOM 688 C CA . ASN A 1 90 ? 4.668 -4.605 4.652 1 84.31 90 ASN A CA 1
ATOM 689 C C . ASN A 1 90 ? 3.584 -4.805 3.598 1 84.31 90 ASN A C 1
ATOM 691 O O . ASN A 1 90 ? 2.396 -4.863 3.926 1 84.31 90 ASN A O 1
ATOM 695 N N . GLU A 1 91 ? 3.994 -4.895 2.359 1 88.5 91 GLU A N 1
ATOM 696 C CA . GLU A 1 91 ? 3.025 -5.145 1.296 1 88.5 91 GLU A CA 1
ATOM 697 C C . GLU A 1 91 ? 2.379 -6.516 1.451 1 88.5 91 GLU A C 1
ATOM 699 O O . GLU A 1 91 ? 1.165 -6.66 1.289 1 88.5 91 GLU A O 1
ATOM 704 N N . ILE A 1 92 ? 3.188 -7.422 1.793 1 92.12 92 ILE A N 1
ATOM 705 C CA . ILE A 1 92 ? 2.66 -8.758 2.035 1 92.12 92 ILE A CA 1
ATOM 706 C C . ILE A 1 92 ? 1.656 -8.719 3.184 1 92.12 92 ILE A C 1
ATOM 708 O O . ILE A 1 92 ? 0.563 -9.281 3.082 1 92.12 92 ILE A O 1
ATOM 712 N N . ASN A 1 93 ? 1.968 -8.016 4.227 1 88.62 93 ASN A N 1
ATOM 713 C CA . ASN A 1 93 ? 1.074 -7.902 5.371 1 88.62 93 ASN A CA 1
ATOM 714 C C . ASN A 1 93 ? -0.235 -7.215 4.996 1 88.62 93 ASN A C 1
ATOM 716 O O . ASN A 1 93 ? -1.303 -7.598 5.477 1 88.62 93 ASN A O 1
ATOM 720 N N . PHE A 1 94 ? -0.147 -6.281 4.168 1 86.88 94 PHE A N 1
ATOM 721 C CA . PHE A 1 94 ? -1.359 -5.629 3.688 1 86.88 94 PHE A CA 1
ATOM 722 C C . PHE A 1 94 ? -2.299 -6.637 3.039 1 86.88 94 PHE A C 1
ATOM 724 O O . PHE A 1 94 ? -3.479 -6.711 3.387 1 86.88 94 PHE A O 1
ATOM 731 N N . TYR A 1 95 ? -1.816 -7.461 2.195 1 92.06 95 TYR A N 1
ATOM 732 C CA . TYR A 1 95 ? -2.656 -8.359 1.415 1 92.06 95 TYR A CA 1
ATOM 733 C C . TYR A 1 95 ? -3.031 -9.594 2.225 1 92.06 95 TYR A C 1
ATOM 735 O O . TYR A 1 95 ? -4.074 -10.211 1.986 1 92.06 95 TYR A O 1
ATOM 743 N N . ARG A 1 96 ? -2.225 -9.914 3.209 1 93.44 96 ARG A N 1
ATOM 744 C CA . ARG A 1 96 ? -2.482 -11.133 3.961 1 93.44 96 ARG A CA 1
ATOM 745 C C . ARG A 1 96 ? -3.271 -10.844 5.23 1 93.44 96 ARG A C 1
ATOM 747 O O . ARG A 1 96 ? -3.881 -11.742 5.812 1 93.44 96 ARG A O 1
ATOM 754 N N . GLU A 1 97 ? -3.17 -9.609 5.641 1 88 97 GLU A N 1
ATOM 755 C CA . GLU A 1 97 ? -3.777 -9.328 6.941 1 88 97 GLU A CA 1
ATOM 756 C C . GLU A 1 97 ? -4.871 -8.273 6.82 1 88 97 GLU A C 1
ATOM 758 O O . GLU A 1 97 ? -5.91 -8.367 7.473 1 88 97 GLU A O 1
ATOM 763 N N . ILE A 1 98 ? -4.668 -7.301 5.992 1 86.69 98 ILE A N 1
ATOM 764 C CA . ILE A 1 98 ? -5.609 -6.188 5.926 1 86.69 98 ILE A CA 1
ATOM 765 C C . ILE A 1 98 ? -6.719 -6.512 4.926 1 86.69 98 ILE A C 1
ATOM 767 O O . ILE A 1 98 ? -7.906 -6.395 5.246 1 86.69 98 ILE A O 1
ATOM 771 N N . VAL A 1 99 ? -6.355 -6.965 3.787 1 89.12 99 VAL A N 1
ATOM 772 C CA . VAL A 1 99 ? -7.324 -7.227 2.729 1 89.12 99 VAL A CA 1
ATOM 773 C C . VAL A 1 99 ? -8.312 -8.297 3.184 1 89.12 99 VAL A C 1
ATOM 775 O O . VAL A 1 99 ? -9.523 -8.141 3.031 1 89.12 99 VAL A O 1
ATOM 778 N N . PRO A 1 100 ? -7.906 -9.328 3.859 1 90.81 100 PRO A N 1
ATOM 779 C CA . PRO A 1 100 ? -8.867 -10.344 4.316 1 90.81 100 PRO A CA 1
ATOM 780 C C . PRO A 1 100 ? -9.867 -9.789 5.332 1 90.81 100 PRO A C 1
ATOM 782 O O . PRO A 1 100 ? -11.016 -10.242 5.379 1 90.81 100 PRO A O 1
ATOM 785 N N . VAL A 1 101 ? -9.445 -8.875 6.137 1 87.12 101 VAL A N 1
ATOM 786 C CA . VAL A 1 101 ? -10.359 -8.242 7.086 1 87.12 101 VAL A CA 1
ATOM 787 C C . VAL A 1 101 ? -11.469 -7.508 6.328 1 87.12 101 VAL A C 1
ATOM 789 O O . VAL A 1 101 ? -12.633 -7.562 6.715 1 87.12 101 VAL A O 1
ATOM 792 N N . LEU A 1 102 ? -11.109 -6.84 5.27 1 88.69 102 LEU A N 1
ATOM 793 C CA . LEU A 1 102 ? -12.08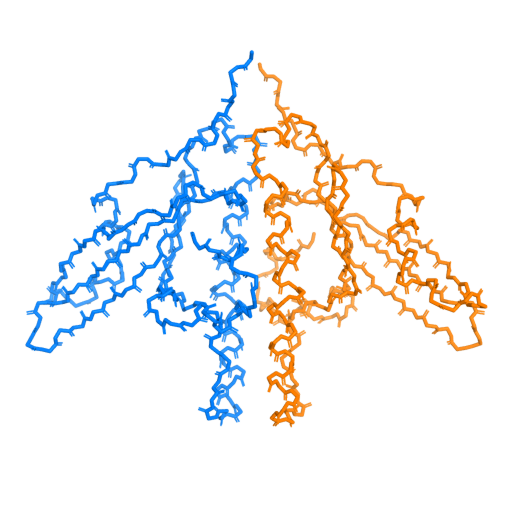6 -6.168 4.426 1 88.69 102 LEU A CA 1
ATOM 794 C C . LEU A 1 102 ? -13.039 -7.176 3.787 1 88.69 102 LEU A C 1
ATOM 796 O O . LEU A 1 102 ? -14.25 -6.949 3.742 1 88.69 102 LEU A O 1
ATOM 800 N N . VAL A 1 103 ? -12.477 -8.25 3.312 1 90 103 VAL A N 1
ATOM 801 C CA . VAL A 1 103 ? -13.281 -9.289 2.682 1 90 103 VAL A CA 1
ATOM 802 C C . VAL A 1 103 ? -14.266 -9.859 3.693 1 90 103 VAL A C 1
ATOM 804 O O . VAL A 1 103 ? -15.461 -9.961 3.416 1 90 103 VAL A O 1
ATOM 807 N N . LYS A 1 104 ? -13.766 -10.227 4.848 1 90.31 104 LYS A N 1
ATOM 808 C CA . LYS A 1 104 ? -14.609 -10.758 5.914 1 90.31 104 LYS A CA 1
ATOM 809 C C . LYS A 1 104 ? -15.695 -9.758 6.305 1 90.31 104 LYS A C 1
ATOM 811 O O . LYS A 1 104 ? -16.844 -10.133 6.539 1 90.31 104 LYS A O 1
ATOM 816 N N . PHE A 1 105 ? -15.312 -8.57 6.43 1 88.44 105 PHE A N 1
ATOM 817 C CA . PHE A 1 105 ? -16.234 -7.477 6.719 1 88.44 105 PHE A CA 1
ATOM 818 C C . PHE A 1 105 ? -17.406 -7.477 5.742 1 88.44 105 PHE A C 1
ATOM 820 O O . PHE A 1 105 ? -18.562 -7.352 6.145 1 88.44 105 PHE A O 1
ATOM 827 N N . GLN A 1 106 ? -17.141 -7.645 4.508 1 89.94 106 GLN A N 1
ATOM 828 C CA . GLN A 1 106 ? -18.172 -7.629 3.467 1 89.94 106 GLN A CA 1
ATOM 829 C C . GLN A 1 106 ? -19.016 -8.898 3.51 1 89.94 106 GLN A C 1
ATOM 831 O O . GLN A 1 106 ? -20.234 -8.844 3.32 1 89.94 106 GLN A O 1
ATOM 836 N N . GLU A 1 107 ? -18.406 -10.008 3.754 1 91.69 107 GLU A N 1
ATOM 837 C CA . GLU A 1 107 ? -19.125 -11.281 3.852 1 91.69 107 GLU A CA 1
ATOM 838 C C . GLU A 1 107 ? -20.109 -11.266 5.008 1 91.69 107 GLU A C 1
ATOM 840 O O . GLU A 1 107 ? -21.266 -11.703 4.855 1 91.69 107 GLU A O 1
ATOM 845 N N . GLU A 1 108 ? -19.703 -10.789 6.117 1 90.69 108 GLU A N 1
ATOM 846 C CA . GLU A 1 108 ? -20.531 -10.75 7.316 1 90.69 108 GLU A CA 1
ATOM 847 C C . GLU A 1 108 ? -21.75 -9.859 7.113 1 90.69 108 GLU A C 1
ATOM 849 O O . GLU A 1 108 ? -22.797 -10.078 7.727 1 90.69 108 GLU A O 1
ATOM 854 N N . ARG A 1 109 ? -21.656 -9 6.254 1 89 109 ARG A N 1
ATOM 855 C CA . ARG A 1 109 ? -22.75 -8.07 5.996 1 89 109 ARG A CA 1
ATOM 856 C C . ARG A 1 109 ? -23.516 -8.469 4.742 1 89 109 ARG A C 1
ATOM 858 O O . ARG A 1 109 ? -24.422 -7.742 4.309 1 89 109 ARG A O 1
ATOM 865 N N . LYS A 1 110 ? -23.047 -9.609 4.078 1 88 110 LYS A N 1
ATOM 866 C CA . LYS A 1 110 ? -23.719 -10.188 2.92 1 88 110 LYS A CA 1
ATOM 867 C C . LYS A 1 110 ? -23.859 -9.164 1.795 1 88 110 LYS A C 1
ATOM 869 O O . LYS A 1 110 ? -24.938 -9.023 1.206 1 88 110 LYS A O 1
ATOM 874 N N . ILE A 1 111 ? -22.891 -8.438 1.686 1 87.38 111 ILE A N 1
ATOM 875 C CA . ILE A 1 111 ? -22.891 -7.473 0.594 1 87.38 111 ILE A CA 1
ATOM 876 C C . ILE A 1 111 ? -22.953 -8.203 -0.744 1 87.38 111 ILE A C 1
ATOM 878 O O . ILE A 1 111 ? -22.078 -9.016 -1.055 1 87.38 111 ILE A O 1
ATOM 882 N N . GLN A 1 112 ? -23.891 -8.07 -1.63 1 84.75 112 GLN A N 1
ATOM 883 C CA . GLN A 1 112 ? -24.125 -8.797 -2.873 1 84.75 112 GLN A CA 1
ATOM 884 C C . GLN A 1 112 ? -23.047 -8.484 -3.908 1 84.75 112 GLN A C 1
ATOM 886 O O . GLN A 1 112 ? -22.594 -9.375 -4.621 1 84.75 112 GLN A O 1
ATOM 891 N N . HIS A 1 113 ? -22.609 -7.227 -4.039 1 85.81 113 HIS A N 1
ATOM 892 C CA . HIS A 1 113 ? -21.547 -6.812 -4.938 1 85.81 113 HIS A CA 1
ATOM 893 C C . HIS A 1 113 ? -20.391 -6.195 -4.164 1 85.81 113 HIS A C 1
ATOM 895 O O . HIS A 1 113 ? -20.25 -4.973 -4.121 1 85.81 113 HIS A O 1
ATOM 901 N N . PRO A 1 114 ? -19.547 -7.137 -3.662 1 88.25 114 PRO A N 1
ATOM 902 C CA . PRO A 1 114 ? -18.5 -6.645 -2.768 1 88.25 114 PRO A CA 1
ATOM 903 C C . PRO A 1 114 ? -17.453 -5.793 -3.492 1 88.25 114 PRO A C 1
ATOM 905 O O . PRO A 1 114 ? -17.344 -5.855 -4.719 1 88.25 114 PRO A O 1
ATOM 908 N N . PHE A 1 115 ? -16.797 -4.969 -2.717 1 87.12 115 PHE A N 1
ATOM 909 C CA . PHE A 1 115 ? -15.648 -4.223 -3.201 1 87.12 115 PHE A CA 1
ATOM 910 C C . PHE A 1 115 ? -14.539 -5.172 -3.645 1 87.12 115 PHE A C 1
ATOM 912 O O . PHE A 1 115 ? -14.008 -5.934 -2.836 1 87.12 115 PHE A O 1
ATOM 919 N N . ASN A 1 116 ? -14.203 -5.195 -4.902 1 82.88 116 ASN A N 1
ATOM 920 C CA . ASN A 1 116 ? -13.234 -6.141 -5.445 1 82.88 116 ASN A CA 1
ATOM 921 C C . ASN A 1 116 ? -12.156 -5.43 -6.258 1 82.88 116 ASN A C 1
ATOM 923 O O . ASN A 1 116 ? -11.602 -6.004 -7.195 1 82.88 116 ASN A O 1
ATOM 927 N N . ASN A 1 117 ? -11.805 -4.215 -5.855 1 83.62 117 ASN A N 1
ATOM 928 C CA . ASN A 1 117 ? -10.82 -3.422 -6.578 1 83.62 117 ASN A CA 1
ATOM 929 C C . ASN A 1 117 ? -9.406 -3.707 -6.086 1 83.62 117 ASN A C 1
ATOM 931 O O . ASN A 1 117 ? -8.438 -3.107 -6.566 1 83.62 117 ASN A O 1
ATOM 935 N N . LEU A 1 118 ? -9.266 -4.605 -5.211 1 88.06 118 LEU A N 1
ATOM 936 C CA . LEU A 1 118 ? -7.957 -5.082 -4.77 1 88.06 118 LEU A CA 1
ATOM 937 C C . LEU A 1 118 ? -7.707 -6.504 -5.258 1 88.06 118 LEU A C 1
ATOM 939 O O . LEU A 1 118 ? -8.633 -7.316 -5.32 1 88.06 118 LEU A O 1
ATOM 943 N N . ALA A 1 119 ? -6.449 -6.723 -5.59 1 90.31 119 ALA A N 1
ATOM 944 C CA . ALA A 1 119 ? -6.086 -8.062 -6.039 1 90.31 119 ALA A CA 1
ATOM 945 C C . ALA A 1 119 ? -6.281 -9.086 -4.926 1 90.31 119 ALA A C 1
ATOM 947 O O . ALA A 1 119 ? -6.133 -8.766 -3.746 1 90.31 119 ALA A O 1
ATOM 948 N N . GLU A 1 120 ? -6.641 -10.273 -5.355 1 92.5 120 GLU A N 1
ATOM 949 C CA . GLU A 1 120 ? -6.641 -11.391 -4.414 1 92.5 120 GLU A CA 1
ATOM 950 C C . GLU A 1 120 ? -5.23 -11.938 -4.207 1 92.5 120 GLU A C 1
ATOM 952 O O . GLU A 1 120 ? -4.488 -12.133 -5.172 1 92.5 120 GLU A O 1
ATOM 957 N N . CYS A 1 121 ? -4.902 -12.094 -2.977 1 96.12 121 CYS A N 1
ATOM 958 C CA . CYS A 1 121 ? -3.619 -12.711 -2.664 1 96.12 121 CYS A CA 1
ATOM 959 C C . CYS A 1 121 ? -3.744 -14.227 -2.596 1 96.12 121 CYS A C 1
ATOM 961 O O . CYS A 1 121 ? -4.469 -14.758 -1.749 1 96.12 121 CYS A O 1
ATOM 963 N N . HIS A 1 122 ? -3.051 -14.906 -3.469 1 97.06 122 HIS A N 1
ATOM 964 C CA . HIS A 1 122 ? -3.104 -16.359 -3.49 1 97.06 122 HIS A CA 1
ATOM 965 C C . HIS A 1 122 ? -2.055 -16.969 -2.564 1 97.06 122 HIS A C 1
ATOM 967 O O . HIS A 1 122 ? -2.291 -18 -1.945 1 97.06 122 HIS A O 1
ATOM 973 N N . ASP A 1 123 ? -0.932 -16.344 -2.543 1 97.56 123 ASP A N 1
ATOM 974 C CA . ASP A 1 123 ? 0.15 -16.812 -1.684 1 97.56 123 ASP A CA 1
ATOM 975 C C . ASP A 1 123 ? 1.256 -15.773 -1.57 1 97.56 123 ASP A C 1
ATOM 977 O O . ASP A 1 123 ? 1.202 -14.734 -2.23 1 97.56 123 ASP A O 1
ATOM 981 N N . SER A 1 124 ? 2.176 -16 -0.689 1 98.12 124 SER A N 1
ATOM 982 C CA . SER A 1 124 ? 3.379 -15.188 -0.526 1 98.12 124 SER A CA 1
ATOM 983 C C . SER A 1 124 ? 4.527 -16.016 0.041 1 98.12 124 SER A C 1
ATOM 985 O O . SER A 1 124 ? 4.305 -17.031 0.708 1 98.12 124 SER A O 1
ATOM 987 N N . LEU A 1 125 ? 5.734 -15.625 -0.271 1 97.56 125 LEU A N 1
ATOM 988 C CA . LEU A 1 125 ? 6.949 -16.25 0.241 1 97.56 125 LEU A CA 1
ATOM 989 C C . LEU A 1 125 ? 7.934 -15.203 0.742 1 97.56 125 LEU A C 1
ATOM 991 O O . LEU A 1 125 ? 8.102 -14.156 0.114 1 97.56 125 LEU A O 1
ATOM 995 N N . ILE A 1 126 ? 8.461 -15.492 1.893 1 96.69 126 ILE A N 1
ATOM 996 C CA . ILE A 1 126 ? 9.594 -14.719 2.381 1 96.69 126 ILE A CA 1
ATOM 997 C C . ILE A 1 126 ? 10.859 -15.578 2.346 1 96.69 126 ILE A C 1
ATOM 999 O O . ILE A 1 126 ? 11.07 -16.422 3.223 1 96.69 126 ILE A O 1
ATOM 1003 N N . LEU A 1 127 ? 11.625 -15.352 1.34 1 95.44 127 LEU A N 1
ATOM 1004 C CA . LEU A 1 127 ? 12.875 -16.078 1.149 1 95.44 127 LEU A CA 1
ATOM 1005 C C . LEU A 1 127 ? 14.047 -15.305 1.749 1 95.44 127 LEU A C 1
ATOM 1007 O O . LEU A 1 127 ? 13.867 -14.203 2.27 1 95.44 127 LEU A O 1
ATOM 1011 N N . ASP A 1 128 ? 15.234 -15.859 1.73 1 93.12 128 ASP A N 1
ATOM 1012 C CA . ASP A 1 128 ? 16.406 -15.234 2.338 1 93.12 128 ASP A CA 1
ATOM 1013 C C . ASP A 1 128 ? 16.734 -13.906 1.655 1 93.12 128 ASP A C 1
ATOM 1015 O O . ASP A 1 128 ? 17.062 -12.922 2.322 1 93.12 128 ASP A O 1
ATOM 1019 N N . ASN A 1 129 ? 16.656 -13.844 0.333 1 91.75 129 ASN A N 1
ATOM 1020 C CA . ASN A 1 129 ? 17.109 -12.656 -0.38 1 91.75 129 ASN A CA 1
ATOM 1021 C C . ASN A 1 129 ? 16 -12.07 -1.254 1 91.75 129 ASN A C 1
ATOM 1023 O O . ASN A 1 129 ? 16.266 -11.32 -2.189 1 91.75 129 ASN A O 1
ATOM 1027 N N . MET A 1 130 ? 14.773 -12.547 -0.932 1 94.5 130 MET A N 1
ATOM 1028 C CA . MET A 1 130 ? 13.688 -12.086 -1.793 1 94.5 130 MET A CA 1
ATOM 1029 C C . MET A 1 130 ? 12.336 -12.305 -1.124 1 94.5 130 MET A C 1
ATOM 1031 O O . MET A 1 130 ? 12.141 -13.273 -0.397 1 94.5 130 MET A O 1
ATOM 1035 N N . GLU A 1 131 ? 11.453 -11.438 -1.301 1 95.69 131 GLU A N 1
ATOM 1036 C CA . GLU A 1 131 ? 10.039 -11.586 -0.958 1 95.69 131 GLU A CA 1
ATOM 1037 C C . GLU A 1 131 ? 9.18 -11.75 -2.211 1 95.69 131 GLU A C 1
ATOM 1039 O O . GLU A 1 131 ? 9.422 -11.086 -3.221 1 95.69 131 GLU A O 1
ATOM 1044 N N . VAL A 1 132 ? 8.289 -12.625 -2.162 1 97.75 132 VAL A N 1
ATOM 1045 C CA . VAL A 1 132 ? 7.434 -12.906 -3.311 1 97.75 132 VAL A CA 1
ATOM 1046 C C . VAL A 1 132 ? 5.969 -12.781 -2.902 1 97.75 132 VAL A C 1
ATOM 1048 O O . VAL A 1 132 ? 5.555 -13.328 -1.877 1 97.75 132 VAL A O 1
ATOM 1051 N N . LEU A 1 133 ? 5.254 -12.047 -3.646 1 97.25 133 LEU A N 1
ATOM 1052 C CA . LEU A 1 133 ? 3.812 -11.867 -3.49 1 97.25 133 LEU A CA 1
ATOM 1053 C C . LEU A 1 133 ? 3.07 -12.328 -4.742 1 97.25 133 LEU A C 1
ATOM 1055 O O . LEU A 1 133 ? 3.369 -11.867 -5.848 1 97.25 133 LEU A O 1
ATOM 1059 N N . ILE A 1 134 ? 2.154 -13.273 -4.562 1 98.19 134 ILE A N 1
ATOM 1060 C CA . ILE A 1 134 ? 1.417 -13.875 -5.668 1 98.19 134 ILE A CA 1
ATOM 1061 C C . ILE A 1 134 ? -0.032 -13.391 -5.645 1 98.19 134 ILE A C 1
ATOM 1063 O O . ILE A 1 134 ? -0.814 -13.805 -4.785 1 98.19 134 ILE A O 1
ATOM 1067 N N . LEU A 1 135 ? -0.374 -12.57 -6.629 1 96.19 135 LEU A N 1
ATOM 1068 C CA . LEU A 1 135 ? -1.679 -11.922 -6.695 1 96.19 135 LEU A CA 1
ATOM 1069 C C . LEU A 1 135 ? -2.439 -12.359 -7.945 1 96.19 135 LEU A C 1
ATOM 1071 O O . LEU A 1 135 ? -1.835 -12.828 -8.914 1 96.19 135 LEU A O 1
ATOM 1075 N N . SER A 1 136 ? -3.74 -12.227 -7.832 1 94.94 136 SER A N 1
ATOM 1076 C CA . SER A 1 136 ? -4.512 -12.32 -9.07 1 94.94 136 SER A CA 1
ATOM 1077 C C . SER A 1 136 ? -4.137 -11.203 -10.039 1 94.94 136 SER A C 1
ATOM 1079 O O . SER A 1 136 ? -3.846 -10.086 -9.617 1 94.94 136 SER A O 1
ATOM 1081 N N . ASN A 1 137 ? -4.176 -11.523 -11.258 1 92.69 137 ASN A N 1
ATOM 1082 C CA . ASN A 1 137 ? -3.926 -10.523 -12.289 1 92.69 137 ASN A CA 1
ATOM 1083 C C . ASN A 1 137 ? -5.164 -9.672 -12.555 1 92.69 137 ASN A C 1
ATOM 1085 O O . ASN A 1 137 ? -6.078 -10.102 -13.258 1 92.69 137 ASN A O 1
ATOM 1089 N N . MET A 1 138 ? -5.164 -8.477 -12.062 1 85.75 138 MET A N 1
ATOM 1090 C CA . MET A 1 138 ? -6.344 -7.625 -12.156 1 85.75 138 MET A CA 1
ATOM 1091 C C . MET A 1 138 ? -6.512 -7.078 -13.57 1 85.75 138 MET A C 1
ATOM 1093 O O . MET A 1 138 ? -7.617 -6.73 -13.984 1 85.75 138 MET A O 1
ATOM 1097 N N . LYS A 1 139 ? -5.438 -6.844 -14.297 1 76.06 139 LYS A N 1
ATOM 1098 C CA . LYS A 1 139 ? -5.512 -6.371 -15.68 1 76.06 139 LYS A CA 1
ATOM 1099 C C . LYS A 1 139 ? -6.332 -7.324 -16.547 1 76.06 139 LYS A C 1
ATOM 1101 O O . LYS A 1 139 ? -7.195 -6.891 -17.312 1 76.06 139 LYS A O 1
ATOM 1106 N N . GLU A 1 140 ? -6.086 -8.492 -16.375 1 70.06 140 GLU A N 1
ATOM 1107 C CA . GLU A 1 140 ? -6.766 -9.5 -17.188 1 70.06 140 GLU A CA 1
ATOM 1108 C C . GLU A 1 140 ? -8.195 -9.727 -16.688 1 70.06 140 GLU A C 1
ATOM 1110 O O . GLU A 1 140 ? -9.055 -10.188 -17.453 1 70.06 140 GLU A O 1
ATOM 1115 N N . GLU A 1 141 ? -8.32 -9.336 -15.445 1 64 141 GLU A N 1
ATOM 1116 C CA . GLU A 1 141 ? -9.672 -9.516 -14.914 1 64 141 GLU A CA 1
ATOM 1117 C C . GLU A 1 141 ? -10.555 -8.32 -15.258 1 64 141 GLU A C 1
ATOM 1119 O O . GLU A 1 141 ? -11.766 -8.344 -15.008 1 64 141 GLU A O 1
ATOM 1124 N N . GLY A 1 142 ? -9.898 -7.406 -16 1 56.88 142 GLY A N 1
ATOM 1125 C CA . GLY A 1 142 ? -10.656 -6.23 -16.391 1 56.88 142 GLY A CA 1
ATOM 1126 C C . GLY A 1 142 ? -10.945 -5.289 -15.242 1 56.88 142 GLY A C 1
ATOM 1127 O O . GLY A 1 142 ? -11.82 -4.43 -15.336 1 56.88 142 GLY A O 1
ATOM 1128 N N . ARG A 1 143 ? -10.398 -5.48 -14.062 1 54 143 ARG A N 1
ATOM 1129 C CA . ARG A 1 143 ? -10.75 -4.723 -12.859 1 54 143 ARG A CA 1
ATOM 1130 C C . ARG A 1 143 ? -9.875 -3.484 -12.719 1 54 143 ARG A C 1
ATOM 1132 O O . ARG A 1 143 ? -10.211 -2.561 -11.977 1 54 143 ARG A O 1
ATOM 1139 N N . TRP A 1 144 ? -8.734 -3.615 -13.375 1 55.44 144 TRP A N 1
ATOM 1140 C CA . TRP A 1 144 ? -7.844 -2.465 -13.312 1 55.44 144 TRP A CA 1
ATOM 1141 C C . TRP A 1 144 ? -8.547 -1.198 -13.789 1 55.44 144 TRP A C 1
ATOM 1143 O O . TRP A 1 144 ? -8.242 -0.098 -13.32 1 55.44 144 TRP A O 1
ATOM 1153 N N . TYR A 1 145 ? -9.375 -1.394 -14.82 1 43.94 145 TYR A N 1
ATOM 1154 C CA . TYR A 1 145 ? -10.086 -0.272 -15.422 1 43.94 145 TYR A CA 1
ATOM 1155 C C . TYR A 1 145 ? -10.992 0.409 -14.398 1 43.94 145 TYR A C 1
ATOM 1157 O O . TYR A 1 145 ? -11.352 1.58 -14.562 1 43.94 145 TYR A O 1
ATOM 1165 N N . LYS A 1 146 ? -11.336 -0.387 -13.484 1 47.41 146 LYS A N 1
ATOM 1166 C CA . LYS A 1 146 ? -12.328 0.196 -12.594 1 47.41 146 LYS A CA 1
ATOM 1167 C C . LYS A 1 146 ? -11.688 1.196 -11.633 1 47.41 146 LYS A C 1
ATOM 1169 O O . LYS A 1 146 ? -12.359 2.1 -11.133 1 47.41 146 LYS A O 1
ATOM 1174 N N . LEU A 1 147 ? -10.516 0.922 -11.242 1 46.22 147 LEU A N 1
ATOM 1175 C CA . LEU A 1 147 ? -9.805 1.855 -10.375 1 46.22 147 LEU A CA 1
ATOM 1176 C C . LEU A 1 147 ? -9.422 3.117 -11.133 1 46.22 147 LEU A C 1
ATOM 1178 O O . LEU A 1 147 ? -9.125 4.148 -10.531 1 46.22 147 LEU A O 1
ATOM 1182 N N . MET A 1 148 ? -9.031 2.926 -12.422 1 40.47 148 MET A N 1
ATOM 1183 C CA . MET A 1 148 ? -8.469 4.055 -13.164 1 40.47 148 MET A CA 1
ATOM 1184 C C . MET A 1 148 ? -9.578 4.852 -13.852 1 40.47 148 MET A C 1
ATOM 1186 O O . MET A 1 148 ? -10.078 4.445 -14.898 1 40.47 148 MET A O 1
ATOM 1190 N N . PRO A 1 149 ? -10.336 5.508 -13.258 1 36.34 149 PRO A N 1
ATOM 1191 C CA . PRO A 1 149 ? -10.891 6.348 -14.32 1 36.34 149 PRO A CA 1
ATOM 1192 C C . PRO A 1 149 ? -9.844 6.75 -15.359 1 36.34 149 PRO A C 1
ATOM 1194 O O . PRO A 1 149 ? -9.414 5.918 -16.156 1 36.34 149 PRO A O 1
ATOM 1197 N N . ASN A 1 150 ? -9.844 8.156 -15.891 1 34.53 150 ASN A N 1
ATOM 1198 C CA . ASN A 1 150 ? -9.07 8.727 -16.984 1 34.53 150 ASN A CA 1
ATOM 1199 C C . ASN A 1 150 ? -7.582 8.422 -16.844 1 34.53 150 ASN A C 1
ATOM 1201 O O . ASN A 1 150 ? -6.781 8.82 -17.688 1 34.53 150 ASN A O 1
ATOM 1205 N N . SER A 1 151 ? -6.973 8.406 -15.641 1 31.77 151 SER A N 1
ATOM 1206 C CA . SER A 1 151 ? -5.52 8.516 -15.609 1 31.77 151 SER A CA 1
ATOM 1207 C C . SER A 1 151 ? -4.859 7.16 -15.844 1 31.77 151 SER A C 1
ATOM 1209 O O . SER A 1 151 ? -5.027 6.23 -15.047 1 31.77 151 SER A O 1
ATOM 1211 N N . THR A 1 152 ? -4.711 6.504 -16.953 1 32.78 152 THR A N 1
ATOM 1212 C CA . THR A 1 152 ? -3.891 5.426 -17.484 1 32.78 152 THR A CA 1
ATOM 1213 C C . THR A 1 152 ? -2.58 5.297 -16.719 1 32.78 152 THR A C 1
ATOM 1215 O O . THR A 1 152 ? -1.819 4.352 -16.938 1 32.78 152 THR A O 1
ATOM 1218 N N . GLN A 1 153 ? -1.911 6.359 -16.109 1 33.44 153 GLN A N 1
ATOM 1219 C CA . GLN A 1 153 ? -0.5 6.426 -15.742 1 33.44 153 GLN A CA 1
ATOM 1220 C C . GLN A 1 153 ? -0.211 5.574 -14.508 1 33.44 153 GLN A C 1
ATOM 1222 O O . GLN A 1 153 ? 0.92 5.129 -14.305 1 33.44 153 GLN A O 1
ATOM 1227 N N . TYR A 1 154 ? -0.974 5.625 -13.5 1 33.12 154 TYR A N 1
ATOM 1228 C CA . TYR A 1 154 ? -0.368 5.293 -12.211 1 33.12 154 TYR A CA 1
ATOM 1229 C C . TYR A 1 154 ? -0.292 3.783 -12.016 1 33.12 154 TYR A C 1
ATOM 1231 O O . TYR A 1 154 ? 0.478 3.297 -11.188 1 33.12 154 TYR A O 1
ATOM 1239 N N . LEU A 1 155 ? -1.468 3.047 -12.156 1 32.09 155 LEU A N 1
ATOM 1240 C CA . LEU A 1 155 ? -1.445 1.688 -11.625 1 32.09 155 LEU A CA 1
ATOM 1241 C C . LEU A 1 155 ? -0.873 0.712 -12.648 1 32.09 155 LEU A C 1
ATOM 1243 O O . LEU A 1 155 ? -1.056 -0.501 -12.523 1 32.09 155 LEU A O 1
ATOM 1247 N N . SER A 1 156 ? -0.409 1.281 -13.766 1 29.47 156 SER A N 1
ATOM 1248 C CA . SER A 1 156 ? -0.087 0.173 -14.656 1 29.47 156 SER A CA 1
ATOM 1249 C C . SER A 1 156 ? 0.87 -0.812 -13.992 1 29.47 156 SER A C 1
ATOM 1251 O O . SER A 1 156 ? 1.86 -0.406 -13.383 1 29.47 156 SER A O 1
ATOM 1253 N N . PRO A 1 157 ? 0.62 -2.08 -13.781 1 26.75 157 PRO A N 1
ATOM 1254 C CA . PRO A 1 157 ? 1.785 -2.947 -13.586 1 26.75 157 PRO A CA 1
ATOM 1255 C C . PRO A 1 157 ? 2.887 -2.689 -14.609 1 26.75 157 PRO A C 1
ATOM 1257 O O . PRO A 1 157 ? 2.609 -2.215 -15.719 1 26.75 157 PRO A O 1
ATOM 1260 N N . MET B 1 1 ? 33.094 1.673 1.945 1 28.08 1 MET B N 1
ATOM 1261 C CA . MET B 1 1 ? 31.984 2.221 1.146 1 28.08 1 MET B CA 1
ATOM 1262 C C . MET B 1 1 ? 30.859 2.713 2.039 1 28.08 1 MET B C 1
ATOM 1264 O O . MET B 1 1 ? 30.453 2.02 2.973 1 28.08 1 MET B O 1
ATOM 1268 N N . GLY B 1 2 ? 30.656 3.9 2.367 1 37.38 2 GLY B N 1
ATOM 1269 C CA . GLY B 1 2 ? 29.844 4.523 3.4 1 37.38 2 GLY B CA 1
ATOM 1270 C C . GLY B 1 2 ? 28.406 4.07 3.379 1 37.38 2 GLY B C 1
ATOM 1271 O O . GLY B 1 2 ? 27.828 3.826 2.309 1 37.38 2 GLY B O 1
ATOM 1272 N N . SER B 1 3 ? 27.906 3.369 4.34 1 43.53 3 SER B N 1
ATOM 1273 C CA . SER B 1 3 ? 26.547 2.912 4.578 1 43.53 3 SER B CA 1
ATOM 1274 C C . SER B 1 3 ? 25.531 3.973 4.164 1 43.53 3 SER B C 1
ATOM 1276 O O . SER B 1 3 ? 25.562 5.102 4.66 1 43.53 3 SER B O 1
ATOM 1278 N N . ILE B 1 4 ? 25.391 4.18 2.869 1 49.62 4 ILE B N 1
ATOM 1279 C CA . ILE B 1 4 ? 24.344 5.145 2.527 1 49.62 4 ILE B CA 1
ATOM 1280 C C . ILE B 1 4 ? 23.172 4.988 3.477 1 49.62 4 ILE B C 1
ATOM 1282 O O . ILE B 1 4 ? 22.484 3.955 3.471 1 49.62 4 ILE B O 1
ATOM 1286 N N . GLU B 1 5 ? 23.375 5.43 4.668 1 55.88 5 GLU B N 1
ATOM 1287 C CA . GLU B 1 5 ? 22.375 5.375 5.719 1 55.88 5 GLU B CA 1
ATOM 1288 C C . GLU B 1 5 ? 21.078 6.039 5.27 1 55.88 5 GLU B C 1
ATOM 1290 O O . GLU B 1 5 ? 21.094 7.105 4.652 1 55.88 5 GLU B O 1
ATOM 1295 N N . CYS B 1 6 ? 20.109 5.23 5.023 1 62.62 6 CYS B N 1
ATOM 1296 C CA . CYS B 1 6 ? 18.766 5.805 4.871 1 62.62 6 CYS B CA 1
ATOM 1297 C C . CYS B 1 6 ? 18.453 6.762 6.012 1 62.62 6 CYS B C 1
ATOM 1299 O O . CYS B 1 6 ? 17.719 6.41 6.938 1 62.62 6 CYS B O 1
ATOM 1301 N N . ALA B 1 7 ? 19.141 7.918 5.926 1 70.75 7 ALA B N 1
ATOM 1302 C CA . ALA B 1 7 ? 19.094 8.898 7.004 1 70.75 7 ALA B CA 1
ATOM 1303 C C . ALA B 1 7 ? 17.688 9.508 7.125 1 70.75 7 ALA B C 1
ATOM 1305 O O . ALA B 1 7 ? 16.984 9.656 6.125 1 70.75 7 ALA B O 1
ATOM 1306 N N . THR B 1 8 ? 17.219 9.711 8.352 1 80.56 8 THR B N 1
ATOM 1307 C CA . THR B 1 8 ? 15.953 10.383 8.633 1 80.56 8 THR B CA 1
ATOM 1308 C C . THR B 1 8 ? 16.016 11.844 8.188 1 80.56 8 THR B C 1
ATOM 1310 O O . THR B 1 8 ? 17.062 12.469 8.227 1 80.56 8 THR B O 1
ATOM 1313 N N . ASN B 1 9 ? 14.781 12.25 7.73 1 86.69 9 ASN B N 1
ATOM 1314 C CA . ASN B 1 9 ? 14.664 13.664 7.375 1 86.69 9 ASN B CA 1
ATOM 1315 C C . ASN B 1 9 ? 14.781 14.555 8.602 1 86.69 9 ASN B C 1
ATOM 1317 O O . ASN B 1 9 ? 14.414 14.156 9.711 1 86.69 9 ASN B O 1
ATOM 1321 N N . LYS B 1 10 ? 15.438 15.68 8.547 1 86.94 10 LYS B N 1
ATOM 1322 C CA . LYS B 1 10 ? 15.414 16.672 9.617 1 86.94 10 LYS B CA 1
ATOM 1323 C C . LYS B 1 10 ? 14.156 17.531 9.531 1 86.94 10 LYS B C 1
ATOM 1325 O O . LYS B 1 10 ? 14.234 18.719 9.203 1 86.94 10 LYS B O 1
ATOM 1330 N N . VAL B 1 11 ? 12.977 16.922 9.867 1 92.12 11 VAL B N 1
ATOM 1331 C CA . VAL B 1 11 ? 11.711 17.625 9.758 1 92.12 11 VAL B CA 1
ATOM 1332 C C . VAL B 1 11 ? 11.562 18.594 10.93 1 92.12 11 VAL B C 1
ATOM 1334 O O . VAL B 1 11 ? 11.734 18.219 12.086 1 92.12 11 VAL B O 1
ATOM 1337 N N . LYS B 1 12 ? 11.273 19.812 10.609 1 95.12 12 LYS B N 1
ATOM 1338 C CA . LYS B 1 12 ? 11.062 20.859 11.602 1 95.12 12 LYS B CA 1
ATOM 1339 C C . LYS B 1 12 ? 9.602 21.312 11.633 1 95.12 12 LYS B C 1
ATOM 1341 O O . LYS B 1 12 ? 8.844 21.031 10.703 1 95.12 12 LYS B O 1
ATOM 1346 N N . ILE B 1 13 ? 9.289 21.984 12.727 1 97.12 13 ILE B N 1
ATOM 1347 C CA . ILE B 1 13 ? 7.914 22.453 12.906 1 97.12 13 ILE B CA 1
ATOM 1348 C C . ILE B 1 13 ? 7.516 23.359 11.734 1 97.12 13 ILE B C 1
ATOM 1350 O O . ILE B 1 13 ? 6.367 23.328 11.289 1 97.12 13 ILE B O 1
ATOM 1354 N N . GLU B 1 14 ? 8.367 24.109 11.18 1 96.94 14 GLU B N 1
ATOM 1355 C CA . GLU B 1 14 ? 8.078 24.984 10.047 1 96.94 14 GLU B CA 1
ATOM 1356 C C . GLU B 1 14 ? 7.684 24.188 8.812 1 96.94 14 GLU B C 1
ATOM 1358 O O . GLU B 1 14 ? 6.836 24.625 8.031 1 96.94 14 GLU B O 1
ATOM 1363 N N . ASP B 1 15 ? 8.344 23.078 8.609 1 96.81 15 ASP B N 1
ATOM 1364 C CA . ASP B 1 15 ? 7.984 22.188 7.504 1 96.81 15 ASP B CA 1
ATOM 1365 C C . ASP B 1 15 ? 6.551 21.688 7.648 1 96.81 15 ASP B C 1
ATOM 1367 O O . ASP B 1 15 ? 5.77 21.75 6.695 1 96.81 15 ASP B O 1
ATOM 1371 N N . VAL B 1 16 ? 6.297 21.266 8.883 1 98 16 VAL B N 1
ATOM 1372 C CA . VAL B 1 16 ? 4.98 20.703 9.172 1 98 16 VAL B CA 1
ATOM 1373 C C . VAL B 1 16 ? 3.904 21.75 8.953 1 98 16 VAL B C 1
ATOM 1375 O O . VAL B 1 16 ? 2.877 21.484 8.32 1 98 16 VAL B O 1
ATOM 1378 N N . GLU B 1 17 ? 4.168 22.891 9.43 1 97.25 17 GLU B N 1
ATOM 1379 C CA . GLU B 1 17 ? 3.213 23.984 9.25 1 97.25 17 GLU B CA 1
ATOM 1380 C C . GLU B 1 17 ? 2.998 24.297 7.77 1 97.25 17 GLU B C 1
ATOM 1382 O O . GLU B 1 17 ? 1.868 24.531 7.336 1 97.25 17 GLU B O 1
ATOM 1387 N N . HIS B 1 18 ? 4.031 24.312 7.035 1 96.75 18 HIS B N 1
ATOM 1388 C CA . HIS B 1 18 ? 3.936 24.531 5.594 1 96.75 18 HIS B CA 1
ATOM 1389 C C . HIS B 1 18 ? 3.08 23.453 4.93 1 96.75 18 HIS B C 1
ATOM 1391 O O . HIS B 1 18 ? 2.223 23.766 4.098 1 96.75 18 HIS B O 1
ATOM 1397 N N . TRP B 1 19 ? 3.32 22.219 5.336 1 97.81 19 TRP B N 1
ATOM 1398 C CA . TRP B 1 19 ? 2.588 21.109 4.738 1 97.81 19 TRP B CA 1
ATOM 1399 C C . TRP B 1 19 ? 1.102 21.203 5.07 1 97.81 19 TRP B C 1
ATOM 1401 O O . TRP B 1 19 ? 0.255 20.828 4.254 1 97.81 19 TRP B O 1
ATOM 1411 N N . LEU B 1 20 ? 0.828 21.672 6.227 1 97.94 20 LEU B N 1
ATOM 1412 C CA . LEU B 1 20 ? -0.541 21.625 6.73 1 97.94 20 LEU B CA 1
ATOM 1413 C C . LEU B 1 20 ? -1.317 22.875 6.312 1 97.94 20 LEU B C 1
ATOM 1415 O O . LEU B 1 20 ? -2.535 22.938 6.496 1 97.94 20 LEU B O 1
ATOM 1419 N N . LYS B 1 21 ? -0.72 23.766 5.738 1 95.94 21 LYS B N 1
ATOM 1420 C CA . LYS B 1 21 ? -1.334 25.047 5.418 1 95.94 21 LYS B CA 1
ATOM 1421 C C . LYS B 1 21 ? -2.576 24.859 4.551 1 95.94 21 LYS B C 1
ATOM 1423 O O . LYS B 1 21 ? -3.65 25.375 4.879 1 95.94 21 LYS B O 1
ATOM 1428 N N . PRO B 1 22 ? -2.49 24.125 3.443 1 94.94 22 PRO B N 1
ATOM 1429 C CA . PRO B 1 22 ? -3.688 23.984 2.611 1 94.94 22 PRO B CA 1
ATOM 1430 C C . PRO B 1 22 ? -4.848 23.328 3.357 1 94.94 22 PRO B C 1
ATOM 1432 O O . PRO B 1 22 ? -6.012 23.609 3.064 1 94.94 22 PRO B O 1
ATOM 1435 N N . LEU B 1 23 ? -4.504 22.484 4.309 1 93.81 23 LEU B N 1
ATOM 1436 C CA . LEU B 1 23 ? -5.516 21.766 5.078 1 93.81 23 LEU B CA 1
ATOM 1437 C C . LEU B 1 23 ? -6.133 22.672 6.137 1 93.81 23 LEU B C 1
ATOM 1439 O O . LEU B 1 23 ? -7.348 22.641 6.352 1 93.81 23 LEU B O 1
ATOM 1443 N N . LEU B 1 24 ? -5.332 23.453 6.77 1 94.44 24 LEU B N 1
ATOM 1444 C CA . LEU B 1 24 ? -5.75 24.156 7.977 1 94.44 24 LEU B CA 1
ATOM 1445 C C . LEU B 1 24 ? -6.164 25.594 7.656 1 94.44 24 LEU B C 1
ATOM 1447 O O . LEU B 1 24 ? -6.898 26.219 8.422 1 94.44 24 LEU B O 1
ATOM 1451 N N . MET B 1 25 ? -5.738 26.172 6.598 1 89.31 25 MET B N 1
ATOM 1452 C CA . MET B 1 25 ? -5.977 27.578 6.324 1 89.31 25 MET B CA 1
ATOM 1453 C C . MET B 1 25 ? -7.148 27.766 5.367 1 89.31 25 MET B C 1
ATOM 1455 O O . MET B 1 25 ? -7.086 28.578 4.449 1 89.31 25 MET B O 1
ATOM 1459 N N . LYS B 1 26 ? -8.133 27.016 5.551 1 86.75 26 LYS B N 1
ATOM 1460 C CA . LYS B 1 26 ? -9.32 27.156 4.723 1 86.75 26 LYS B CA 1
ATOM 1461 C C . LYS B 1 26 ? -10.133 28.391 5.129 1 86.75 26 LYS B C 1
ATOM 1463 O O . LYS B 1 26 ? -10.742 29.047 4.285 1 86.75 26 LYS B O 1
ATOM 1468 N N . ASP B 1 27 ? -10.258 28.578 6.348 1 85.12 27 ASP B N 1
ATOM 1469 C CA . ASP B 1 27 ? -10.867 29.766 6.957 1 85.12 27 ASP B CA 1
ATOM 1470 C C . ASP B 1 27 ? -9.812 30.609 7.672 1 85.12 27 ASP B C 1
ATOM 1472 O O . ASP B 1 27 ? -9.25 30.188 8.68 1 85.12 27 ASP B O 1
ATOM 1476 N N . GLU B 1 28 ? -9.625 31.781 7.152 1 86.25 28 GLU B N 1
ATOM 1477 C CA . GLU B 1 28 ? -8.562 32.656 7.645 1 86.25 28 GLU B CA 1
ATOM 1478 C C . GLU B 1 28 ? -8.812 33.062 9.086 1 86.25 28 GLU B C 1
ATOM 1480 O O . GLU B 1 28 ? -7.891 33.5 9.781 1 86.25 28 GLU B O 1
ATOM 1485 N N . THR B 1 29 ? -9.992 33 9.508 1 89.69 29 THR B N 1
ATOM 1486 C CA . THR B 1 29 ? -10.328 33.438 10.859 1 89.69 29 THR B CA 1
ATOM 1487 C C . THR B 1 29 ? -10.016 32.344 11.883 1 89.69 29 THR B C 1
ATOM 1489 O O . THR B 1 29 ? -9.961 32.625 13.086 1 89.69 29 THR B O 1
ATOM 1492 N N . ILE B 1 30 ? -9.789 31.234 11.367 1 91.12 30 ILE B N 1
ATOM 1493 C CA . ILE B 1 30 ? -9.484 30.109 12.25 1 91.12 30 ILE B CA 1
ATOM 1494 C C . ILE B 1 30 ? -7.988 29.797 12.195 1 91.12 30 ILE B C 1
ATOM 1496 O O . ILE B 1 30 ? -7.441 29.531 11.125 1 91.12 30 ILE B O 1
ATOM 1500 N N . LYS B 1 31 ? -7.383 29.969 13.344 1 94.44 31 LYS B N 1
ATOM 1501 C CA . LYS B 1 31 ? -5.965 29.625 13.461 1 94.44 31 LYS B CA 1
ATOM 1502 C C . LYS B 1 31 ? -5.773 28.297 14.172 1 94.44 31 LYS B C 1
ATOM 1504 O O . LYS B 1 31 ? -6.594 27.891 15 1 94.44 31 LYS B O 1
ATOM 1509 N N . PHE B 1 32 ? -4.672 27.625 13.758 1 96.94 32 PHE B N 1
ATOM 1510 C CA . PHE B 1 32 ? -4.359 26.328 14.375 1 96.94 32 PHE B CA 1
ATOM 1511 C C . PHE B 1 32 ? -2.994 26.375 15.047 1 96.94 32 PHE B C 1
ATOM 1513 O O . PHE B 1 32 ? -2.033 26.906 14.492 1 96.94 32 PHE B O 1
ATOM 1520 N N . ALA B 1 33 ? -2.975 25.922 16.266 1 96.94 33 ALA B N 1
ATOM 1521 C CA . ALA B 1 33 ? -1.708 25.594 16.922 1 96.94 33 ALA B CA 1
ATOM 1522 C C . ALA B 1 33 ? -1.237 24.188 16.531 1 96.94 33 ALA B C 1
ATOM 1524 O O . ALA B 1 33 ? -1.945 23.203 16.75 1 96.94 33 ALA B O 1
ATOM 1525 N N . VAL B 1 34 ? -0.014 24.125 15.945 1 97.94 34 VAL B N 1
ATOM 1526 C CA . VAL B 1 34 ? 0.53 22.859 15.469 1 97.94 34 VAL B CA 1
ATOM 1527 C C . VAL B 1 34 ? 1.673 22.422 16.375 1 97.94 34 VAL B C 1
ATOM 1529 O O . VAL B 1 34 ? 2.529 23.219 16.75 1 97.94 34 VAL B O 1
ATOM 1532 N N . SER B 1 35 ? 1.676 21.188 16.75 1 97.81 35 SER B N 1
ATOM 1533 C CA . SER B 1 35 ? 2.748 20.625 17.562 1 97.81 35 SER B CA 1
ATOM 1534 C C . SER B 1 35 ? 3.152 19.234 17.062 1 97.81 35 SER B C 1
ATOM 1536 O O . SER B 1 35 ? 2.301 18.438 16.656 1 97.81 35 SER B O 1
ATOM 1538 N N . ILE B 1 36 ? 4.434 18.969 17.062 1 97.38 36 ILE B N 1
ATOM 1539 C CA . ILE B 1 36 ? 4.957 17.641 16.797 1 97.38 36 ILE B CA 1
ATOM 1540 C C . ILE B 1 36 ? 4.934 16.812 18.078 1 97.38 36 ILE B C 1
ATOM 1542 O O . ILE B 1 36 ? 5.562 17.188 19.078 1 97.38 36 ILE B O 1
ATOM 1546 N N . LYS B 1 37 ? 4.234 15.766 17.953 1 95.12 37 LYS B N 1
ATOM 1547 C CA . LYS B 1 37 ? 4.051 14.945 19.156 1 95.12 37 LYS B CA 1
ATOM 1548 C C . LYS B 1 37 ? 5.109 13.852 19.234 1 95.12 37 LYS B C 1
ATOM 1550 O O . LYS B 1 37 ? 5.559 13.508 20.328 1 95.12 37 LYS B O 1
ATOM 1555 N N . ALA B 1 38 ? 5.465 13.305 18.172 1 91.5 38 ALA B N 1
ATOM 1556 C CA . ALA B 1 38 ? 6.445 12.219 18.109 1 91.5 38 ALA B CA 1
ATOM 1557 C C . ALA B 1 38 ? 6.91 11.984 16.672 1 91.5 38 ALA B C 1
ATOM 1559 O O . ALA B 1 38 ? 6.305 12.5 15.734 1 91.5 38 ALA B O 1
ATOM 1560 N N . LYS B 1 39 ? 8.023 11.383 16.578 1 88.81 39 LYS B N 1
ATOM 1561 C CA . LYS B 1 39 ? 8.508 10.82 15.32 1 88.81 39 LYS B CA 1
ATOM 1562 C C . LYS B 1 39 ? 8.633 9.297 15.406 1 88.81 39 LYS B C 1
ATOM 1564 O O . LYS B 1 39 ? 9.078 8.766 16.422 1 88.81 39 LYS B O 1
ATOM 1569 N N . ALA B 1 40 ? 8.031 8.758 14.391 1 82.31 40 ALA B N 1
ATOM 1570 C CA . ALA B 1 40 ? 8.148 7.301 14.398 1 82.31 40 ALA B CA 1
ATOM 1571 C C . ALA B 1 40 ? 9.609 6.867 14.375 1 82.31 40 ALA B C 1
ATOM 1573 O O . ALA B 1 40 ? 10.445 7.527 13.758 1 82.31 40 ALA B O 1
ATOM 1574 N N . ALA B 1 41 ? 9.82 5.895 15.234 1 71.44 41 ALA B N 1
ATOM 1575 C CA . ALA B 1 41 ? 11.172 5.336 15.211 1 71.44 41 ALA B CA 1
ATOM 1576 C C . ALA B 1 41 ? 11.547 4.867 13.812 1 71.44 41 ALA B C 1
ATOM 1578 O O . ALA B 1 41 ? 10.672 4.605 12.984 1 71.44 41 ALA B O 1
ATOM 1579 N N . LYS B 1 42 ? 12.836 5.145 13.57 1 58.22 42 LYS B N 1
ATOM 1580 C CA . LYS B 1 42 ? 13.312 4.598 12.305 1 58.22 42 LYS B CA 1
ATOM 1581 C C . LYS B 1 42 ? 12.711 3.217 12.039 1 58.22 42 LYS B C 1
ATOM 1583 O O . LYS B 1 42 ? 12.789 2.33 12.891 1 58.22 42 LYS B O 1
ATOM 1588 N N . GLY B 1 43 ? 11.57 3.24 11.43 1 52.31 43 GLY B N 1
ATOM 1589 C CA . GLY B 1 43 ? 11.047 1.901 11.219 1 52.31 43 GLY B CA 1
ATOM 1590 C C . GLY B 1 43 ? 11.617 1.229 9.984 1 52.31 43 GLY B C 1
ATOM 1591 O O . GLY B 1 43 ? 11.883 1.888 8.977 1 52.31 43 GLY B O 1
ATOM 1592 N N . GLU B 1 44 ? 12.031 -0.006 10.258 1 57.84 44 GLU B N 1
ATOM 1593 C CA . GLU B 1 44 ? 12.406 -0.946 9.211 1 57.84 44 GLU B CA 1
ATOM 1594 C C . GLU B 1 44 ? 11.273 -1.13 8.203 1 57.84 44 GLU B C 1
ATOM 1596 O O . GLU B 1 44 ? 10.094 -1.077 8.562 1 57.84 44 GLU B O 1
ATOM 1601 N N . GLY B 1 45 ? 11.492 -0.681 7 1 62.81 45 GLY B N 1
ATOM 1602 C CA . GLY B 1 45 ? 10.547 -1.077 5.973 1 62.81 45 GLY B CA 1
ATOM 1603 C C . GLY B 1 45 ? 9.82 0.099 5.34 1 62.81 45 GLY B C 1
ATOM 1604 O O . GLY B 1 45 ? 8.734 -0.059 4.785 1 62.81 45 GLY B O 1
ATOM 1605 N N . GLN B 1 46 ? 10.312 1.291 5.773 1 75.12 46 GLN B N 1
ATOM 1606 C CA . GLN B 1 46 ? 9.656 2.443 5.168 1 75.12 46 GLN B CA 1
ATOM 1607 C C . GLN B 1 46 ? 10.672 3.336 4.453 1 75.12 46 GLN B C 1
ATOM 1609 O O . GLN B 1 46 ? 11.836 3.387 4.832 1 75.12 46 GLN B O 1
ATOM 1614 N N . LEU B 1 47 ? 10.203 3.938 3.412 1 81.62 47 LEU B N 1
ATOM 1615 C CA . LEU B 1 47 ? 11.008 4.891 2.658 1 81.62 47 LEU B CA 1
ATOM 1616 C C . LEU B 1 47 ? 10.578 6.324 2.959 1 81.62 47 LEU B C 1
ATOM 1618 O O . LEU B 1 47 ? 10.93 7.25 2.227 1 81.62 47 LEU B O 1
ATOM 1622 N N . SER B 1 48 ? 9.727 6.477 3.932 1 88.88 48 SER B N 1
ATOM 1623 C CA . SER B 1 48 ? 9.281 7.785 4.41 1 88.88 48 SER B CA 1
ATOM 1624 C C . SER B 1 48 ? 9.469 7.914 5.918 1 88.88 48 SER B C 1
ATOM 1626 O O . SER B 1 48 ? 9.539 6.906 6.629 1 88.88 48 SER B O 1
ATOM 1628 N N . ASP B 1 49 ? 9.656 9.117 6.309 1 90.81 49 ASP B N 1
ATOM 1629 C CA . ASP B 1 49 ? 9.57 9.406 7.738 1 90.81 49 ASP B CA 1
ATOM 1630 C C . ASP B 1 49 ? 8.125 9.68 8.156 1 90.81 49 ASP B C 1
ATOM 1632 O O . ASP B 1 49 ? 7.359 10.273 7.398 1 90.81 49 ASP B O 1
ATOM 1636 N N . VAL B 1 50 ? 7.812 9.172 9.328 1 91.62 50 VAL B N 1
ATOM 1637 C CA . VAL B 1 50 ? 6.484 9.445 9.859 1 91.62 50 VAL B CA 1
ATOM 1638 C C . VAL B 1 50 ? 6.59 10.383 11.062 1 91.62 50 VAL B C 1
ATOM 1640 O O . VAL B 1 50 ? 7.328 10.109 12.008 1 91.62 50 VAL B O 1
ATOM 1643 N N . THR B 1 51 ? 5.922 11.484 11.008 1 93.75 51 THR B N 1
ATOM 1644 C CA . THR B 1 51 ? 5.832 12.461 12.086 1 93.75 51 THR B CA 1
ATOM 1645 C C . THR B 1 51 ? 4.395 12.586 12.586 1 93.75 51 THR B C 1
ATOM 1647 O O . THR B 1 51 ? 3.473 12.797 11.797 1 93.75 51 THR B O 1
ATOM 1650 N N . TYR B 1 52 ? 4.281 12.391 13.906 1 94.94 52 TYR B N 1
ATOM 1651 C CA . TYR B 1 52 ? 2.961 12.555 14.508 1 94.94 52 TYR B CA 1
ATOM 1652 C C . TYR B 1 52 ? 2.746 13.984 14.969 1 94.94 52 TYR B C 1
ATOM 1654 O O . TYR B 1 52 ? 3.584 14.547 15.68 1 94.94 52 TYR B O 1
ATOM 1662 N N . VAL B 1 53 ? 1.611 14.5 14.547 1 97.38 53 VAL B N 1
ATOM 1663 C CA . VAL B 1 53 ? 1.362 15.922 14.719 1 97.38 53 VAL B CA 1
ATOM 1664 C C . VAL B 1 53 ? -0.044 16.141 15.273 1 97.38 53 VAL B C 1
ATOM 1666 O O . VAL B 1 53 ? -0.967 15.383 14.953 1 97.38 53 VAL B O 1
ATOM 1669 N N . GLU B 1 54 ? -0.176 17.109 16.078 1 97.69 54 GLU B N 1
ATOM 1670 C CA . GLU B 1 54 ? -1.481 17.594 16.516 1 97.69 54 GLU B CA 1
ATOM 1671 C C . GLU B 1 54 ? -1.688 19.047 16.125 1 97.69 54 GLU B C 1
ATOM 1673 O O . GLU B 1 54 ? -0.776 19.859 16.266 1 97.69 54 GLU B O 1
ATOM 1678 N N . ALA B 1 55 ? -2.814 19.297 15.57 1 97.88 55 ALA B N 1
ATOM 1679 C CA . ALA B 1 55 ? -3.234 20.656 15.273 1 97.88 55 ALA B CA 1
ATOM 1680 C C . ALA B 1 55 ? -4.543 21 15.984 1 97.88 55 ALA B C 1
ATOM 1682 O O . ALA B 1 55 ? -5.527 20.266 15.867 1 97.88 55 ALA B O 1
ATOM 1683 N N . LYS B 1 56 ? -4.57 22.094 16.688 1 97.38 56 LYS B N 1
ATOM 1684 C CA . LYS B 1 56 ? -5.738 22.5 17.453 1 97.38 56 LYS B CA 1
ATOM 1685 C C . LYS B 1 56 ? -6.164 23.922 17.078 1 97.38 56 LYS B C 1
ATOM 1687 O O . LYS B 1 56 ? -5.348 24.844 17.078 1 97.38 56 LYS B O 1
ATOM 1692 N N . SER B 1 57 ? -7.473 24.016 16.766 1 96.69 57 SER B N 1
ATOM 1693 C CA . SER B 1 57 ? -7.98 25.328 16.406 1 96.69 57 SER B CA 1
ATOM 1694 C C . SER B 1 57 ? -8.156 26.203 17.641 1 96.69 57 SER B C 1
ATOM 1696 O O . SER B 1 57 ? -8.312 25.703 18.75 1 96.69 57 SER B O 1
ATOM 1698 N N . ASN B 1 58 ? -8.18 27.5 17.453 1 93.75 58 ASN B N 1
ATOM 1699 C CA . ASN B 1 58 ? -8.281 28.453 18.547 1 93.75 58 ASN B CA 1
ATOM 1700 C C . ASN B 1 58 ? -9.727 28.891 18.766 1 93.75 58 ASN B C 1
ATOM 1702 O O . ASN B 1 58 ? -9.977 29.906 19.438 1 93.75 58 ASN B O 1
ATOM 1706 N N . THR B 1 59 ? -10.664 28.125 18.281 1 94.06 59 THR B N 1
ATOM 1707 C CA . THR B 1 59 ? -12.07 28.484 18.422 1 94.06 59 THR B CA 1
ATOM 1708 C C . THR B 1 59 ? -12.609 28.031 19.781 1 94.06 59 THR B C 1
ATOM 1710 O O . THR B 1 59 ? -11.93 27.312 20.516 1 94.06 59 THR B O 1
ATOM 1713 N N . ASP B 1 60 ? -13.867 28.469 20.172 1 94.25 60 ASP B N 1
ATOM 1714 C CA . ASP B 1 60 ? -14.531 28.109 21.422 1 94.25 60 ASP B CA 1
ATOM 1715 C C . ASP B 1 60 ? -14.805 26.609 21.484 1 94.25 60 ASP B C 1
ATOM 1717 O O . ASP B 1 60 ? -14.75 26 22.547 1 94.25 60 ASP B O 1
ATOM 1721 N N . ASP B 1 61 ? -15.07 26.016 20.391 1 95.38 61 ASP B N 1
ATOM 1722 C CA . ASP B 1 61 ? -15.156 24.562 20.203 1 95.38 61 ASP B CA 1
ATOM 1723 C C . ASP B 1 61 ? -14.039 24.047 19.297 1 95.38 61 ASP B C 1
ATOM 1725 O O . ASP B 1 61 ? -14.227 23.891 18.094 1 95.38 61 ASP B O 1
ATOM 1729 N N . PRO B 1 62 ? -12.961 23.812 19.953 1 95.69 62 PRO B N 1
ATOM 1730 C CA . PRO B 1 62 ? -11.766 23.562 19.141 1 95.69 62 PRO B CA 1
ATOM 1731 C C . PRO B 1 62 ? -11.867 22.281 18.312 1 95.69 62 PRO B C 1
ATOM 1733 O O . PRO B 1 62 ? -12.312 21.25 18.812 1 95.69 62 PRO B O 1
ATOM 1736 N N . LYS B 1 63 ? -11.508 22.438 17.141 1 94.38 63 LYS B N 1
ATOM 1737 C CA . LYS B 1 63 ? -11.25 21.281 16.281 1 94.38 63 LYS B CA 1
ATOM 1738 C C . LYS B 1 63 ? -9.828 20.75 16.484 1 94.38 63 LYS B C 1
ATOM 1740 O O . LYS B 1 63 ? -8.875 21.531 16.484 1 94.38 63 LYS B O 1
ATOM 1745 N N . ILE B 1 64 ? -9.719 19.469 16.75 1 95.88 64 ILE B N 1
ATOM 1746 C CA . ILE B 1 64 ? -8.414 18.859 16.953 1 95.88 64 ILE B CA 1
ATOM 1747 C C . ILE B 1 64 ? -8.148 17.828 15.859 1 95.88 64 ILE B C 1
ATOM 1749 O O . ILE B 1 64 ? -8.945 16.906 15.656 1 95.88 64 ILE B O 1
ATOM 1753 N N . TYR B 1 65 ? -7.055 18.047 15.156 1 95.81 65 TYR B N 1
ATOM 1754 C CA . TYR B 1 65 ? -6.555 17.047 14.219 1 95.81 65 TYR B CA 1
ATOM 1755 C C . TYR B 1 65 ? -5.383 16.281 14.82 1 95.81 65 TYR B C 1
ATOM 1757 O O . TYR B 1 65 ? -4.41 16.875 15.281 1 95.81 65 TYR B O 1
ATOM 1765 N N . LYS B 1 66 ? -5.496 14.992 14.875 1 96.25 66 LYS B N 1
ATOM 1766 C CA . LYS B 1 66 ? -4.375 14.102 15.156 1 96.25 66 LYS B CA 1
ATOM 1767 C C . LYS B 1 66 ? -3.891 13.406 13.891 1 96.25 66 LYS B C 1
ATOM 1769 O O . LYS B 1 66 ? -4.602 12.586 13.32 1 96.25 66 LYS B O 1
ATOM 1774 N N . LEU B 1 67 ? -2.684 13.758 13.547 1 96.81 67 LEU B N 1
ATOM 1775 C CA . LEU B 1 67 ? -2.246 13.398 12.203 1 96.81 67 LEU B CA 1
ATOM 1776 C C . LEU B 1 67 ? -0.978 12.555 12.25 1 96.81 67 LEU B C 1
ATOM 1778 O O . LEU B 1 67 ? -0.166 12.703 13.172 1 96.81 67 LEU B O 1
ATOM 1782 N N . ALA B 1 68 ? -0.816 11.648 11.328 1 95.12 68 ALA B N 1
ATOM 1783 C CA . ALA B 1 68 ? 0.432 10.992 10.938 1 95.12 68 ALA B CA 1
ATOM 1784 C C . ALA B 1 68 ? 0.899 11.484 9.57 1 95.12 68 ALA B C 1
ATOM 1786 O O . ALA B 1 68 ? 0.253 11.219 8.555 1 95.12 68 ALA B O 1
ATOM 1787 N N . ILE B 1 69 ? 2.016 12.195 9.57 1 96.38 69 ILE B N 1
ATOM 1788 C CA . ILE B 1 69 ? 2.52 12.758 8.32 1 96.38 69 ILE B CA 1
ATOM 1789 C C . ILE B 1 69 ? 3.697 11.922 7.82 1 96.38 69 ILE B C 1
ATOM 1791 O O . ILE B 1 69 ? 4.703 11.773 8.516 1 96.38 69 ILE B O 1
ATOM 1795 N N . LYS B 1 70 ? 3.516 11.328 6.633 1 93.94 70 LYS B N 1
ATOM 1796 C CA . LYS B 1 70 ? 4.594 10.609 5.961 1 93.94 70 LYS B CA 1
ATOM 1797 C C . LYS B 1 70 ? 5.32 11.508 4.965 1 93.94 70 LYS B C 1
ATOM 1799 O O . LYS B 1 70 ? 4.691 12.109 4.09 1 93.94 70 LYS B O 1
ATOM 1804 N N . SER B 1 71 ? 6.586 11.625 5.156 1 95.25 71 SER B N 1
ATOM 1805 C CA . SER B 1 71 ? 7.414 12.438 4.262 1 95.25 71 SER B CA 1
ATOM 1806 C C . SER B 1 71 ? 8.531 11.602 3.639 1 95.25 71 SER B C 1
ATOM 1808 O O . SER B 1 71 ? 9.352 11.031 4.352 1 95.25 71 SER B O 1
ATOM 1810 N N . GLY B 1 72 ? 8.531 11.586 2.33 1 92.88 72 GLY B N 1
ATOM 1811 C CA . GLY B 1 72 ? 9.562 10.836 1.634 1 92.88 72 GLY B CA 1
ATOM 1812 C C . GLY B 1 72 ? 10.969 11.297 1.973 1 92.88 72 GLY B C 1
ATOM 1813 O O . GLY B 1 72 ? 11.203 12.5 2.154 1 92.88 72 GLY B O 1
ATOM 1814 N N . LYS B 1 73 ? 11.859 10.344 1.938 1 90.31 73 LYS B N 1
ATOM 1815 C CA . LYS B 1 73 ? 13.25 10.664 2.223 1 90.31 73 LYS B CA 1
ATOM 1816 C C . LYS B 1 73 ? 13.805 11.656 1.202 1 90.31 73 LYS B C 1
ATOM 1818 O O . LYS B 1 73 ? 13.523 11.555 0.008 1 90.31 73 LYS B O 1
ATOM 1823 N N . THR B 1 74 ? 14.719 12.547 1.667 1 90.88 74 THR B N 1
ATOM 1824 C CA . THR B 1 74 ? 15.188 13.633 0.811 1 90.88 74 THR B CA 1
ATOM 1825 C C . THR B 1 74 ? 16.625 13.383 0.354 1 90.88 74 THR B C 1
ATOM 1827 O O . THR B 1 74 ? 17.156 14.125 -0.474 1 90.88 74 THR B O 1
ATOM 1830 N N . SER B 1 75 ? 17.234 12.359 0.846 1 83.81 75 SER B N 1
ATOM 1831 C CA . SER B 1 75 ? 18.594 12.055 0.41 1 83.81 75 SER B CA 1
ATOM 1832 C C . SER B 1 75 ? 18.672 11.961 -1.109 1 83.81 75 SER B C 1
ATOM 1834 O O . SER B 1 75 ? 18 11.133 -1.724 1 83.81 75 SER B O 1
ATOM 1836 N N . GLU B 1 76 ? 19.516 12.781 -1.656 1 84.12 76 GLU B N 1
ATOM 1837 C CA . GLU B 1 76 ? 19.672 12.789 -3.107 1 84.12 76 GLU B CA 1
ATOM 1838 C C . GLU B 1 76 ? 20.203 11.453 -3.613 1 84.12 76 GLU B C 1
ATOM 1840 O O . GLU B 1 76 ? 19.766 10.953 -4.645 1 84.12 76 GLU B O 1
ATOM 1845 N N . ALA B 1 77 ? 21.141 10.984 -2.959 1 78.12 77 ALA B N 1
ATOM 1846 C CA . ALA B 1 77 ? 21.719 9.703 -3.34 1 78.12 77 ALA B CA 1
ATOM 1847 C C . ALA B 1 77 ? 20.656 8.609 -3.389 1 78.12 77 ALA B C 1
ATOM 1849 O O . ALA B 1 77 ? 20.594 7.84 -4.352 1 78.12 77 ALA B O 1
ATOM 1850 N N . MET B 1 78 ? 19.797 8.648 -2.389 1 79.56 78 MET B N 1
ATOM 1851 C CA . MET B 1 78 ? 18.734 7.648 -2.32 1 79.56 78 MET B CA 1
ATOM 1852 C C . MET B 1 78 ? 17.734 7.84 -3.453 1 79.56 78 MET B C 1
ATOM 1854 O O . MET B 1 78 ? 17.344 6.875 -4.113 1 79.56 78 MET B O 1
ATOM 1858 N N . ARG B 1 79 ? 17.391 9.016 -3.707 1 82.94 79 ARG B N 1
ATOM 1859 C CA . ARG B 1 79 ? 16.375 9.32 -4.703 1 82.94 79 ARG B CA 1
ATOM 1860 C C . ARG B 1 79 ? 16.891 9.094 -6.117 1 82.94 79 ARG B C 1
ATOM 1862 O O . ARG B 1 79 ? 16.125 8.875 -7.047 1 82.94 79 ARG B O 1
ATOM 1869 N N . GLU B 1 80 ? 18.109 9.125 -6.223 1 79.06 80 GLU B N 1
ATOM 1870 C CA . GLU B 1 80 ? 18.703 8.844 -7.523 1 79.06 80 GLU B CA 1
ATOM 1871 C C . GLU B 1 80 ? 18.812 7.344 -7.766 1 79.06 80 GLU B C 1
ATOM 1873 O O . GLU B 1 80 ? 18.703 6.883 -8.906 1 79.06 80 GLU B O 1
ATOM 1878 N N . MET B 1 81 ? 18.953 6.672 -6.746 1 75.62 81 MET B N 1
ATOM 1879 C CA . MET B 1 81 ? 19.25 5.246 -6.863 1 75.62 81 MET B CA 1
ATOM 1880 C C . MET B 1 81 ? 17.969 4.418 -6.883 1 75.62 81 MET B C 1
ATOM 1882 O O . MET B 1 81 ? 17.953 3.307 -7.414 1 75.62 81 MET B O 1
ATOM 1886 N N . MET B 1 82 ? 17.031 5 -6.281 1 78.38 82 MET B N 1
ATOM 1887 C CA . MET B 1 82 ? 15.797 4.227 -6.133 1 78.38 82 MET B CA 1
ATOM 1888 C C . MET B 1 82 ? 14.594 5.02 -6.621 1 78.38 82 MET B C 1
ATOM 1890 O O . MET B 1 82 ? 14.633 6.25 -6.68 1 78.38 82 MET B O 1
ATOM 1894 N N . PRO B 1 83 ? 13.562 4.223 -6.973 1 81 83 PRO B N 1
ATOM 1895 C CA . PRO B 1 83 ? 12.352 4.918 -7.434 1 81 83 PRO B CA 1
ATOM 1896 C C . PRO B 1 83 ? 11.492 5.43 -6.277 1 81 83 PRO B C 1
ATOM 1898 O O . PRO B 1 83 ? 10.289 5.16 -6.234 1 81 83 PRO B O 1
ATOM 1901 N N . LEU B 1 84 ? 12.141 6.223 -5.48 1 85.44 84 LEU B N 1
ATOM 1902 C CA . LEU B 1 84 ? 11.492 6.707 -4.273 1 85.44 84 LEU B CA 1
ATOM 1903 C C . LEU B 1 84 ? 10.266 7.551 -4.617 1 85.44 84 LEU B C 1
ATOM 1905 O O . LEU B 1 84 ? 9.195 7.367 -4.035 1 85.44 84 LEU B O 1
ATOM 1909 N N . ARG B 1 85 ? 10.445 8.438 -5.535 1 88.19 85 ARG B N 1
ATOM 1910 C CA . ARG B 1 85 ? 9.328 9.305 -5.922 1 88.19 85 ARG B CA 1
ATOM 1911 C C . ARG B 1 85 ? 8.133 8.477 -6.387 1 88.19 85 ARG B C 1
ATOM 1913 O O . ARG B 1 85 ? 7.012 8.68 -5.922 1 88.19 85 ARG B O 1
ATOM 1920 N N . GLY B 1 86 ? 8.414 7.547 -7.254 1 85.69 86 GLY B N 1
ATOM 1921 C CA . GLY B 1 86 ? 7.352 6.691 -7.746 1 85.69 86 GLY B CA 1
ATOM 1922 C C . GLY B 1 86 ? 6.668 5.895 -6.652 1 85.69 86 GLY B C 1
ATOM 1923 O O . GLY B 1 86 ? 5.445 5.758 -6.645 1 85.69 86 GLY B O 1
ATOM 1924 N N . ILE B 1 87 ? 7.398 5.441 -5.695 1 84.38 87 ILE B N 1
ATOM 1925 C CA . ILE B 1 87 ? 6.852 4.645 -4.602 1 84.38 87 ILE B CA 1
ATOM 1926 C C . ILE B 1 87 ? 5.949 5.512 -3.73 1 84.38 87 ILE B C 1
ATOM 1928 O O . ILE B 1 87 ? 4.836 5.113 -3.383 1 84.38 87 ILE B O 1
ATOM 1932 N N . CYS B 1 88 ? 6.43 6.66 -3.42 1 89.88 88 CYS B N 1
ATOM 1933 C CA . CYS B 1 88 ? 5.645 7.574 -2.598 1 89.88 88 CYS B CA 1
ATOM 1934 C C . CYS B 1 88 ? 4.383 8.016 -3.326 1 89.88 88 CYS B C 1
ATOM 1936 O O . CYS B 1 88 ? 3.311 8.102 -2.725 1 89.88 88 CYS B O 1
ATOM 1938 N N . ILE B 1 89 ? 4.52 8.242 -4.562 1 90.44 89 ILE B N 1
ATOM 1939 C CA . ILE B 1 89 ? 3.367 8.664 -5.352 1 90.44 89 ILE B CA 1
ATOM 1940 C C . ILE B 1 89 ? 2.35 7.531 -5.43 1 90.44 89 ILE B C 1
ATOM 1942 O O . ILE B 1 89 ? 1.141 7.766 -5.355 1 90.44 89 ILE B O 1
ATOM 1946 N N . ASN B 1 90 ? 2.775 6.355 -5.566 1 84.31 90 ASN B N 1
ATOM 1947 C CA . ASN B 1 90 ? 1.862 5.219 -5.562 1 84.31 90 ASN B CA 1
ATOM 1948 C C . ASN B 1 90 ? 1.074 5.141 -4.258 1 84.31 90 ASN B C 1
ATOM 1950 O O . ASN B 1 90 ? -0.122 4.848 -4.266 1 84.31 90 ASN B O 1
ATOM 1954 N N . GLU B 1 91 ? 1.742 5.391 -3.156 1 88.44 91 GLU B N 1
ATOM 1955 C CA . GLU B 1 91 ? 1.051 5.398 -1.871 1 88.44 91 GLU B CA 1
ATOM 1956 C C . GLU B 1 91 ? 0.024 6.523 -1.804 1 88.44 91 GLU B C 1
ATOM 1958 O O . GLU B 1 91 ? -1.097 6.32 -1.331 1 88.44 91 GLU B O 1
ATOM 1963 N N . ILE B 1 92 ? 0.418 7.602 -2.309 1 92.19 92 ILE B N 1
ATOM 1964 C CA . ILE B 1 92 ? -0.511 8.727 -2.355 1 92.19 92 ILE B CA 1
ATOM 1965 C C . ILE B 1 92 ? -1.724 8.359 -3.207 1 92.19 92 ILE B C 1
ATOM 1967 O O . ILE B 1 92 ? -2.865 8.594 -2.807 1 92.19 92 ILE B O 1
ATOM 1971 N N . ASN B 1 93 ? -1.497 7.73 -4.309 1 88.69 93 ASN B N 1
ATOM 1972 C CA . ASN B 1 93 ? -2.588 7.324 -5.188 1 88.69 93 ASN B CA 1
ATOM 1973 C C . ASN B 1 93 ? -3.506 6.312 -4.512 1 88.69 93 ASN B C 1
ATOM 1975 O O . ASN B 1 93 ? -4.727 6.359 -4.684 1 88.69 93 ASN B O 1
ATOM 1979 N N . PHE B 1 94 ? -2.945 5.477 -3.781 1 86.88 94 PHE B N 1
ATOM 1980 C CA . PHE B 1 94 ? -3.758 4.531 -3.029 1 86.88 94 PHE B CA 1
ATOM 1981 C C . PHE B 1 94 ? -4.742 5.258 -2.123 1 86.88 94 PHE B C 1
ATOM 1983 O O . PHE B 1 94 ? -5.945 4.98 -2.152 1 86.88 94 PHE B O 1
ATOM 1990 N N . TYR B 1 95 ? -4.309 6.203 -1.406 1 92.12 95 TYR B N 1
ATOM 1991 C CA . TYR B 1 95 ? -5.137 6.863 -0.401 1 92.12 95 TYR B CA 1
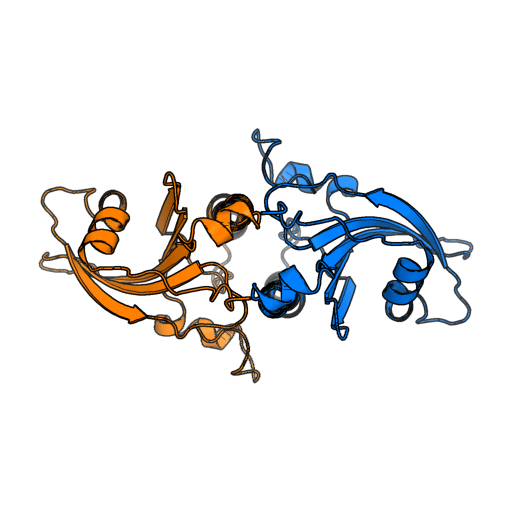ATOM 1992 C C . TYR B 1 95 ? -6.039 7.91 -1.039 1 92.12 95 TYR B C 1
ATOM 1994 O O . TYR B 1 95 ? -7.117 8.211 -0.519 1 92.12 95 TYR B O 1
ATOM 2002 N N . ARG B 1 96 ? -5.641 8.398 -2.176 1 93.5 96 ARG B N 1
ATOM 2003 C CA . ARG B 1 96 ? -6.418 9.469 -2.787 1 93.5 96 ARG B CA 1
ATOM 2004 C C . ARG B 1 96 ? -7.391 8.922 -3.824 1 93.5 96 ARG B C 1
ATOM 2006 O O . ARG B 1 96 ? -8.359 9.594 -4.191 1 93.5 96 ARG B O 1
ATOM 2013 N N . GLU B 1 97 ? -7.059 7.754 -4.293 1 88.25 97 GLU B N 1
ATOM 2014 C CA . GLU B 1 97 ? -7.879 7.266 -5.398 1 88.25 97 GLU B CA 1
ATOM 2015 C C . GLU B 1 97 ? -8.562 5.949 -5.035 1 88.25 97 GLU B C 1
ATOM 2017 O O . GLU B 1 97 ? -9.727 5.73 -5.387 1 88.25 97 GLU B O 1
ATOM 2022 N N . ILE B 1 98 ? -7.879 5.105 -4.328 1 86.69 98 ILE B N 1
ATOM 2023 C CA . ILE B 1 98 ? -8.422 3.779 -4.062 1 86.69 98 ILE B CA 1
ATOM 2024 C C . ILE B 1 98 ? -9.273 3.816 -2.799 1 86.69 98 ILE B C 1
ATOM 2026 O O . ILE B 1 98 ? -10.422 3.357 -2.803 1 86.69 98 ILE B O 1
ATOM 2030 N N . VAL B 1 99 ? -8.781 4.402 -1.778 1 89.25 99 VAL B N 1
ATOM 2031 C CA . VAL B 1 99 ? -9.469 4.422 -0.493 1 89.25 99 VAL B CA 1
ATOM 2032 C C . VAL B 1 99 ? -10.805 5.156 -0.635 1 89.25 99 VAL B C 1
ATOM 2034 O O . VAL B 1 99 ? -11.836 4.668 -0.177 1 89.25 99 VAL B O 1
ATOM 2037 N N . PRO B 1 100 ? -10.898 6.227 -1.354 1 91 100 PRO B N 1
ATOM 2038 C CA . PRO B 1 100 ? -12.188 6.906 -1.506 1 91 100 PRO B CA 1
ATOM 2039 C C . PRO B 1 100 ? -13.219 6.059 -2.25 1 91 100 PRO B C 1
ATOM 2041 O O . PRO B 1 100 ? -14.414 6.16 -1.979 1 91 100 PRO B O 1
ATOM 2044 N N . VAL B 1 101 ? -12.773 5.266 -3.174 1 87.25 101 VAL B N 1
ATOM 2045 C CA . VAL B 1 101 ? -13.688 4.371 -3.875 1 87.25 101 VAL B CA 1
ATOM 2046 C C . VAL B 1 101 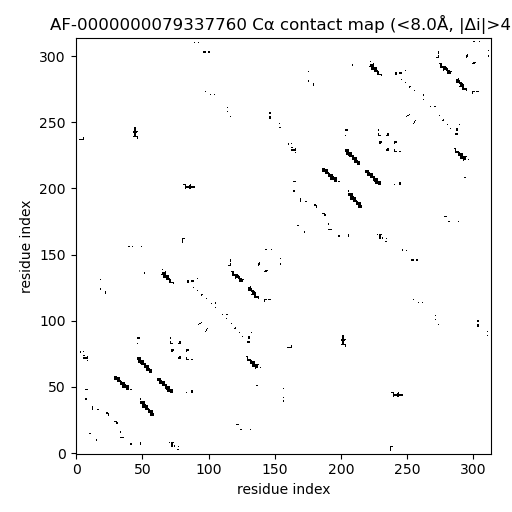? -14.305 3.379 -2.889 1 87.25 101 VAL B C 1
ATOM 2048 O O . VAL B 1 101 ? -15.5 3.088 -2.953 1 87.25 101 VAL B O 1
ATOM 2051 N N . LEU B 1 102 ? -13.5 2.875 -1.996 1 88.69 102 LEU B N 1
ATOM 2052 C CA . LEU B 1 102 ? -13.984 1.981 -0.952 1 88.69 102 LEU B CA 1
ATOM 2053 C C . LEU B 1 102 ? -14.984 2.697 -0.049 1 88.69 102 LEU B C 1
ATOM 2055 O O . LEU B 1 102 ? -16.031 2.139 0.299 1 88.69 102 LEU B O 1
ATOM 2059 N N . VAL B 1 103 ? -14.648 3.891 0.313 1 90.31 103 VAL B N 1
ATOM 2060 C CA . VAL B 1 103 ? -15.523 4.68 1.173 1 90.31 103 VAL B CA 1
ATOM 2061 C C . VAL B 1 103 ? -16.859 4.914 0.474 1 90.31 103 VAL B C 1
ATOM 2063 O O . VAL B 1 103 ? -17.922 4.676 1.054 1 90.31 103 VAL B O 1
ATOM 2066 N N . LYS B 1 104 ? -16.797 5.371 -0.757 1 90.56 104 LYS B N 1
ATOM 2067 C CA . LYS B 1 104 ? -18.016 5.602 -1.544 1 90.56 104 LYS B CA 1
ATOM 2068 C C . LYS B 1 104 ? -18.828 4.32 -1.683 1 90.56 104 LYS B C 1
ATOM 2070 O O . LYS B 1 104 ? -20.062 4.348 -1.6 1 90.56 104 LYS B O 1
ATOM 2075 N N . PHE B 1 105 ? -18.172 3.289 -1.952 1 88.5 105 PHE B N 1
ATOM 2076 C CA . PHE B 1 105 ? -18.797 1.97 -2.037 1 88.5 105 PHE B CA 1
ATOM 2077 C C . PHE B 1 105 ? -19.609 1.674 -0.79 1 88.5 105 PHE B C 1
ATOM 2079 O O . PHE B 1 105 ? -20.75 1.205 -0.886 1 88.5 105 PHE B O 1
ATOM 2086 N N . GLN B 1 106 ? -19.125 1.94 0.342 1 90 106 GLN B N 1
ATOM 2087 C CA . GLN B 1 106 ? -19.797 1.677 1.61 1 90 106 GLN B CA 1
ATOM 2088 C C . GLN B 1 106 ? -20.938 2.65 1.836 1 90 106 GLN B C 1
ATOM 2090 O O . GLN B 1 106 ? -22 2.262 2.328 1 90 106 GLN B O 1
ATOM 2095 N N . GLU B 1 107 ? -20.75 3.883 1.494 1 91.94 107 GLU B N 1
ATOM 2096 C CA . GLU B 1 107 ? -21.797 4.895 1.637 1 91.94 107 GLU B CA 1
ATOM 2097 C C . GLU B 1 107 ? -23.016 4.562 0.775 1 91.94 107 GLU B C 1
ATOM 2099 O O . GLU B 1 107 ? -24.156 4.66 1.234 1 91.94 107 GLU B O 1
ATOM 2104 N N . GLU B 1 108 ? -22.781 4.184 -0.415 1 90.75 108 GLU B N 1
ATOM 2105 C CA . GLU B 1 108 ? -23.844 3.867 -1.363 1 90.75 108 GLU B CA 1
ATOM 2106 C C . GLU B 1 108 ? -24.672 2.678 -0.886 1 90.75 108 GLU B C 1
ATOM 2108 O O . GLU B 1 108 ? -25.859 2.574 -1.204 1 90.75 108 GLU B O 1
ATOM 2113 N N . ARG B 1 109 ? -24.109 1.923 -0.125 1 89.12 109 ARG B N 1
ATOM 2114 C CA . ARG B 1 109 ? -24.781 0.733 0.368 1 89.12 109 ARG B CA 1
ATOM 2115 C C . ARG B 1 109 ? -25.281 0.939 1.795 1 89.12 109 ARG B C 1
ATOM 2117 O O . ARG B 1 109 ? -25.812 0.011 2.418 1 89.12 109 ARG B O 1
ATOM 2124 N N . LYS B 1 110 ? -25.016 2.178 2.361 1 88.25 110 LYS B N 1
ATOM 2125 C CA . LYS B 1 110 ? -25.5 2.588 3.676 1 88.25 110 LYS B CA 1
ATOM 2126 C C . LYS B 1 110 ? -25.047 1.609 4.758 1 88.25 110 LYS B C 1
ATOM 2128 O O . LYS B 1 110 ? -25.844 1.193 5.598 1 88.25 110 LYS B O 1
ATOM 2133 N N . ILE B 1 111 ? -23.906 1.196 4.582 1 87.5 111 ILE B N 1
ATOM 2134 C CA . ILE B 1 111 ? -23.359 0.303 5.598 1 87.5 111 ILE B CA 1
ATOM 2135 C C . ILE B 1 111 ? -23.281 1.032 6.938 1 87.5 111 ILE B C 1
ATOM 2137 O O . ILE B 1 111 ? -22.625 2.07 7.047 1 87.5 111 ILE B O 1
ATOM 2141 N N . GLN B 1 112 ? -23.891 0.681 8.023 1 84.88 112 GLN B N 1
ATOM 2142 C CA . GLN B 1 112 ? -23.984 1.35 9.312 1 84.88 112 GLN B CA 1
ATOM 2143 C C . GLN B 1 112 ? -22.641 1.383 10.023 1 84.88 112 GLN B C 1
ATOM 2145 O O . GLN B 1 112 ? -22.266 2.396 10.617 1 84.88 112 GLN B O 1
ATOM 2150 N N . HIS B 1 113 ? -21.844 0.291 10 1 86.12 113 HIS B N 1
ATOM 2151 C CA . HIS B 1 113 ? -20.5 0.224 10.578 1 86.12 113 HIS B CA 1
ATOM 2152 C C . HIS B 1 113 ? -19.453 -0.065 9.5 1 86.12 113 HIS B C 1
ATOM 2154 O O . HIS B 1 113 ? -18.984 -1.198 9.375 1 86.12 113 HIS B O 1
ATOM 2160 N N . PRO B 1 114 ? -19.094 1.073 8.836 1 88.44 114 PRO B N 1
ATOM 2161 C CA . PRO B 1 114 ? -18.219 0.864 7.676 1 88.44 114 PRO B CA 1
ATOM 2162 C C . PRO B 1 114 ? -16.828 0.375 8.07 1 88.44 114 PRO B C 1
ATOM 2164 O O . PRO B 1 114 ? -16.422 0.521 9.227 1 88.44 114 PRO B O 1
ATOM 2167 N N . PHE B 1 115 ? -16.188 -0.264 7.125 1 87.38 115 PHE B N 1
ATOM 2168 C CA . PHE B 1 115 ? -14.781 -0.623 7.258 1 87.38 115 PHE B CA 1
ATOM 2169 C C . PHE B 1 115 ? -13.922 0.623 7.426 1 87.38 115 PHE B C 1
ATOM 2171 O O . PHE B 1 115 ? -13.875 1.478 6.539 1 87.38 115 PHE B O 1
ATOM 2178 N N . ASN B 1 116 ? -13.289 0.782 8.547 1 83.38 116 ASN B N 1
ATOM 2179 C CA . ASN B 1 116 ? -12.516 1.985 8.852 1 83.38 116 ASN B CA 1
ATOM 2180 C C . ASN B 1 116 ? -11.109 1.646 9.328 1 83.38 116 ASN B C 1
ATOM 2182 O O . ASN B 1 116 ? -10.516 2.391 10.109 1 83.38 116 ASN B O 1
ATOM 2186 N N . ASN B 1 117 ? -10.547 0.557 8.812 1 84.06 117 ASN B N 1
ATOM 2187 C CA . ASN B 1 117 ? -9.219 0.105 9.219 1 84.06 117 ASN B CA 1
ATOM 2188 C C . ASN B 1 117 ? -8.117 0.761 8.391 1 84.06 117 ASN B C 1
ATOM 2190 O O . ASN B 1 117 ? -6.938 0.479 8.586 1 84.06 117 ASN B O 1
ATOM 2194 N N . LEU B 1 118 ? -8.461 1.627 7.559 1 88.19 118 LEU B N 1
ATOM 2195 C CA . LEU B 1 118 ? -7.504 2.438 6.812 1 88.19 118 LEU B CA 1
ATOM 2196 C C . LEU B 1 118 ? -7.551 3.891 7.277 1 88.19 118 LEU B C 1
ATOM 2198 O O . LEU B 1 118 ? -8.617 4.41 7.605 1 88.19 118 LEU B O 1
ATOM 2202 N N . ALA B 1 119 ? -6.375 4.473 7.281 1 90.38 119 ALA B N 1
ATOM 2203 C CA . ALA B 1 119 ? -6.305 5.879 7.676 1 90.38 119 ALA B CA 1
ATOM 2204 C C . ALA B 1 119 ? -7.062 6.766 6.691 1 90.38 119 ALA B C 1
ATOM 2206 O O . ALA B 1 119 ? -7.129 6.457 5.5 1 90.38 119 ALA B O 1
ATOM 2207 N N . GLU B 1 120 ? -7.621 7.809 7.254 1 92.44 120 GLU B N 1
ATOM 2208 C CA . GLU B 1 120 ? -8.18 8.852 6.395 1 92.44 120 GLU B CA 1
ATOM 2209 C C . GLU B 1 120 ? -7.082 9.758 5.848 1 92.44 120 GLU B C 1
ATOM 2211 O O . GLU B 1 120 ? -6.199 10.195 6.594 1 92.44 120 GLU B O 1
ATOM 2216 N N . CYS B 1 121 ? -7.137 9.953 4.578 1 96.19 121 CYS B N 1
ATOM 2217 C CA . CYS B 1 121 ? -6.207 10.898 3.969 1 96.19 121 CYS B CA 1
ATOM 2218 C C . CYS B 1 121 ? -6.766 12.312 3.996 1 96.19 121 CYS B C 1
ATOM 2220 O O . CYS B 1 121 ? -7.801 12.586 3.387 1 96.19 121 CYS B O 1
ATOM 2222 N N . HIS B 1 122 ? -6.082 13.203 4.688 1 97.06 122 HIS B N 1
ATOM 2223 C CA . HIS B 1 122 ? -6.539 14.586 4.781 1 97.06 122 HIS B CA 1
ATOM 2224 C C . HIS B 1 122 ? -5.98 15.422 3.639 1 97.06 122 HIS B C 1
ATOM 2226 O O . HIS B 1 122 ? -6.648 16.344 3.15 1 97.06 122 HIS B O 1
ATOM 2232 N N . ASP B 1 123 ? -4.781 15.133 3.295 1 97.56 123 ASP B N 1
ATOM 2233 C CA . ASP B 1 123 ? -4.141 15.852 2.201 1 97.56 123 ASP B CA 1
ATOM 2234 C C . ASP B 1 123 ? -2.85 15.164 1.764 1 97.56 123 ASP B C 1
ATOM 2236 O O . ASP B 1 123 ? -2.432 14.18 2.375 1 97.56 123 ASP B O 1
ATOM 2240 N N . SER B 1 124 ? -2.295 15.602 0.68 1 98.06 124 SER B N 1
ATOM 2241 C CA . SER B 1 124 ? -0.998 15.156 0.178 1 98.06 124 SER B CA 1
ATOM 2242 C C . SER B 1 124 ? -0.318 16.25 -0.635 1 98.06 124 SER B C 1
ATOM 2244 O O . SER B 1 124 ? -0.986 17.141 -1.177 1 98.06 124 SER B O 1
ATOM 2246 N N . LEU B 1 125 ? 0.987 16.25 -0.654 1 97.5 125 LEU B N 1
ATOM 2247 C CA . LEU B 1 125 ? 1.796 17.172 -1.439 1 97.5 125 LEU B CA 1
ATOM 2248 C C . LEU B 1 125 ? 2.871 16.422 -2.223 1 97.5 125 LEU B C 1
ATOM 2250 O O . LEU B 1 125 ? 3.486 15.492 -1.706 1 97.5 125 LEU B O 1
ATOM 2254 N N . ILE B 1 126 ? 2.979 16.812 -3.453 1 96.69 126 ILE B N 1
ATOM 2255 C CA . ILE B 1 126 ? 4.117 16.375 -4.254 1 96.69 126 ILE B CA 1
ATOM 2256 C C . ILE B 1 126 ? 5.051 17.562 -4.516 1 96.69 126 ILE B C 1
ATOM 2258 O O . ILE B 1 126 ? 4.777 18.391 -5.383 1 96.69 126 ILE B O 1
ATOM 2262 N N . LEU B 1 127 ? 6.078 17.578 -3.75 1 95.31 127 LEU B N 1
ATOM 2263 C CA . LEU B 1 127 ? 7.078 18.641 -3.869 1 95.31 127 LEU B CA 1
ATOM 2264 C C . LEU B 1 127 ? 8.219 18.203 -4.785 1 95.31 127 LEU B C 1
ATOM 2266 O O . LEU B 1 127 ? 8.227 17.078 -5.281 1 95.31 127 LEU B O 1
ATOM 2270 N N . ASP B 1 128 ? 9.156 19.062 -5.055 1 93.06 128 ASP B N 1
ATOM 2271 C CA . ASP B 1 128 ? 10.25 18.766 -5.969 1 93.06 128 ASP B CA 1
ATOM 2272 C C . ASP B 1 128 ? 11.109 17.625 -5.441 1 93.06 128 ASP B C 1
ATOM 2274 O O . ASP B 1 128 ? 11.523 16.75 -6.203 1 93.06 128 ASP B O 1
ATOM 2278 N N . ASN B 1 129 ? 11.398 17.609 -4.16 1 91.75 129 ASN B N 1
ATOM 2279 C CA . ASN B 1 129 ? 12.336 16.625 -3.629 1 91.75 129 ASN B CA 1
ATOM 2280 C C . ASN B 1 129 ? 11.711 15.789 -2.516 1 91.75 129 ASN B C 1
ATOM 2282 O O . ASN B 1 129 ? 12.422 15.188 -1.711 1 91.75 129 ASN B O 1
ATOM 2286 N N . MET B 1 130 ? 10.367 15.898 -2.496 1 94.5 130 MET B N 1
ATOM 2287 C CA . MET B 1 130 ? 9.727 15.18 -1.4 1 94.5 130 MET B CA 1
ATOM 2288 C C . MET B 1 130 ? 8.242 14.977 -1.682 1 94.5 130 MET B C 1
ATOM 2290 O O . MET B 1 130 ? 7.594 15.836 -2.279 1 94.5 130 MET B O 1
ATOM 2294 N N . GLU B 1 131 ? 7.719 13.898 -1.319 1 95.69 131 GLU B N 1
ATOM 2295 C CA . GLU B 1 131 ? 6.285 13.625 -1.28 1 95.69 131 GLU B CA 1
ATOM 2296 C C . GLU B 1 131 ? 5.773 13.578 0.156 1 95.69 131 GLU B C 1
ATOM 2298 O O . GLU B 1 131 ? 6.438 13.047 1.044 1 95.69 131 GLU B O 1
ATOM 2303 N N . VAL B 1 132 ? 4.691 14.156 0.374 1 97.75 132 VAL B N 1
ATOM 2304 C CA . VAL B 1 132 ? 4.121 14.227 1.715 1 97.75 132 VAL B CA 1
ATOM 2305 C C . VAL B 1 132 ? 2.697 13.672 1.698 1 97.75 132 VAL B C 1
ATOM 2307 O O . VAL B 1 132 ? 1.894 14.031 0.834 1 97.75 132 VAL B O 1
ATOM 2310 N N . LEU B 1 133 ? 2.428 12.805 2.576 1 97.25 133 LEU B N 1
ATOM 2311 C CA . LEU B 1 133 ? 1.106 12.227 2.795 1 97.25 133 LEU B CA 1
ATOM 2312 C C . LEU B 1 133 ? 0.621 12.5 4.215 1 97.25 133 LEU B C 1
ATOM 2314 O O . LEU B 1 133 ? 1.318 12.195 5.184 1 97.25 133 LEU B O 1
ATOM 2318 N N . ILE B 1 134 ? -0.539 13.133 4.328 1 98.19 134 ILE B N 1
ATOM 2319 C CA . ILE B 1 134 ? -1.101 13.539 5.609 1 98.19 134 ILE B CA 1
ATOM 2320 C C . ILE B 1 134 ? -2.309 12.672 5.941 1 98.19 134 ILE B C 1
ATOM 2322 O O . ILE B 1 134 ? -3.373 12.812 5.336 1 98.19 134 ILE B O 1
ATOM 2326 N N . LEU B 1 135 ? -2.135 11.828 6.941 1 96.25 135 LEU B N 1
ATOM 2327 C CA . LEU B 1 135 ? -3.137 10.836 7.32 1 96.25 135 LEU B CA 1
ATOM 2328 C C . LEU B 1 135 ? -3.637 11.086 8.742 1 96.25 135 LEU B C 1
ATOM 2330 O O . LEU B 1 135 ? -2.961 11.742 9.539 1 96.25 135 LEU B O 1
ATOM 2334 N N . SER B 1 136 ? -4.84 10.594 8.961 1 95.06 136 SER B N 1
ATOM 2335 C CA . SER B 1 136 ? -5.258 10.508 10.352 1 95.06 136 SER B CA 1
ATOM 2336 C C . SER B 1 136 ? -4.348 9.578 11.148 1 95.06 136 SER B C 1
ATOM 2338 O O . SER B 1 136 ? -3.867 8.57 10.617 1 95.06 136 SER B O 1
ATOM 2340 N N . ASN B 1 137 ? -4.156 9.914 12.352 1 92.81 137 ASN B N 1
ATOM 2341 C CA . ASN B 1 137 ? -3.373 9.062 13.242 1 92.81 137 ASN B CA 1
ATOM 2342 C C . ASN B 1 137 ? -4.203 7.906 13.789 1 92.81 137 ASN B C 1
ATOM 2344 O O . ASN B 1 137 ? -4.98 8.078 14.727 1 92.81 137 ASN B O 1
ATOM 2348 N N . MET B 1 138 ? -4 6.746 13.25 1 85.94 138 MET B N 1
ATOM 2349 C CA . MET B 1 138 ? -4.824 5.594 13.609 1 85.94 138 MET B CA 1
ATOM 2350 C C . MET B 1 138 ? -4.449 5.07 14.992 1 85.94 138 MET B C 1
ATOM 2352 O O . MET B 1 138 ? -5.266 4.438 15.664 1 85.94 138 MET B O 1
ATOM 2356 N N . LYS B 1 139 ? -3.201 5.195 15.398 1 76.75 139 LYS B N 1
ATOM 2357 C CA . LYS B 1 139 ? -2.771 4.773 16.734 1 76.75 139 LYS B CA 1
ATOM 2358 C C . LYS B 1 139 ? -3.572 5.484 17.812 1 76.75 139 LYS B C 1
ATOM 2360 O O . LYS B 1 139 ? -4.051 4.848 18.766 1 76.75 139 LYS B O 1
ATOM 2365 N N . GLU B 1 140 ? -3.725 6.66 17.641 1 70.38 140 GLU B N 1
ATOM 2366 C CA . GLU B 1 140 ? -4.43 7.465 18.641 1 70.38 140 GLU B CA 1
ATOM 2367 C C . GLU B 1 140 ? -5.938 7.266 18.547 1 70.38 140 GLU B C 1
ATOM 2369 O O . GLU B 1 140 ? -6.664 7.512 19.516 1 70.38 140 GLU B O 1
ATOM 2374 N N . GLU B 1 141 ? -6.281 6.82 17.359 1 65.62 141 GLU B N 1
ATOM 2375 C CA . GLU B 1 141 ? -7.715 6.594 17.203 1 65.62 141 GLU B CA 1
ATOM 2376 C C . GLU B 1 141 ? -8.117 5.211 17.703 1 65.62 141 GLU B C 1
ATOM 2378 O O . GLU B 1 141 ? -9.297 4.879 17.766 1 65.62 141 GLU B O 1
ATOM 2383 N N . GLY B 1 142 ? -7.078 4.547 18.203 1 58.19 142 GLY B N 1
ATOM 2384 C CA . GLY B 1 142 ? -7.348 3.219 18.734 1 58.19 142 GLY B CA 1
ATOM 2385 C C . GLY B 1 142 ? -7.641 2.195 17.656 1 58.19 142 GLY B C 1
ATOM 2386 O O . GLY B 1 142 ? -8.172 1.119 17.938 1 58.19 142 GLY B O 1
ATOM 2387 N N . ARG B 1 143 ? -7.484 2.508 16.375 1 55.84 143 ARG B N 1
ATOM 2388 C CA . ARG B 1 143 ? -7.895 1.643 15.281 1 55.84 143 ARG B CA 1
ATOM 2389 C C . ARG B 1 143 ? -6.77 0.696 14.875 1 55.84 143 ARG B C 1
ATOM 2391 O O . ARG B 1 143 ? -7.004 -0.305 14.195 1 55.84 143 ARG B O 1
ATOM 2398 N N . TRP B 1 144 ? -5.594 1.147 15.203 1 56.81 144 TRP B N 1
ATOM 2399 C CA . TRP B 1 144 ? -4.465 0.278 14.883 1 56.81 144 TRP B CA 1
ATOM 2400 C C . TRP B 1 144 ? -4.652 -1.104 15.5 1 56.81 144 TRP B C 1
ATOM 2402 O O . TRP B 1 144 ? -4.191 -2.105 14.945 1 56.81 144 TRP B O 1
ATOM 2412 N N . TYR B 1 145 ? -5.184 -1.093 16.734 1 45.19 145 TYR B N 1
ATOM 2413 C CA . TYR B 1 145 ? -5.383 -2.328 17.484 1 45.19 145 TYR B CA 1
ATOM 2414 C C . TYR B 1 145 ? -6.301 -3.281 16.734 1 45.19 145 TYR B C 1
ATOM 2416 O O . TYR B 1 145 ? -6.262 -4.496 16.953 1 45.19 145 TYR B O 1
ATOM 2424 N N . LYS B 1 146 ? -7.062 -2.648 15.961 1 47.69 146 LYS B N 1
ATOM 2425 C CA . LYS B 1 146 ? -8.07 -3.51 15.344 1 47.69 146 LYS B CA 1
ATOM 2426 C C . LYS B 1 146 ? -7.461 -4.336 14.211 1 47.69 146 LYS B C 1
ATOM 2428 O O . LYS B 1 146 ? -7.973 -5.406 13.875 1 47.69 146 LYS B O 1
ATOM 2433 N N . LEU B 1 147 ? -6.57 -3.738 13.508 1 46.66 147 LEU B N 1
ATOM 2434 C CA . LEU B 1 147 ? -5.891 -4.465 12.438 1 46.66 147 LEU B CA 1
ATOM 2435 C C . LEU B 1 147 ? -5.031 -5.59 13.008 1 46.66 147 LEU B C 1
ATOM 2437 O O . LEU B 1 147 ? -4.652 -6.512 12.281 1 46.66 147 LEU B O 1
ATOM 2441 N N . MET B 1 148 ? -4.379 -5.316 14.148 1 40.12 148 MET B N 1
ATOM 2442 C CA . MET B 1 148 ? -3.42 -6.277 14.688 1 40.12 148 MET B CA 1
ATOM 2443 C C . MET B 1 148 ? -4.109 -7.285 15.594 1 40.12 148 MET B C 1
ATOM 2445 O O . MET B 1 148 ? -4.469 -6.965 16.734 1 40.12 148 MET B O 1
ATOM 2449 N N . PRO B 1 149 ? -4.762 -8.141 15.164 1 37.34 149 PRO B N 1
ATOM 2450 C CA . PRO B 1 149 ? -4.867 -9.016 16.328 1 37.34 149 PRO B CA 1
ATOM 2451 C C . PRO B 1 149 ? -3.58 -9.07 17.156 1 37.34 149 PRO B C 1
ATOM 2453 O O . PRO B 1 149 ? -3.377 -8.25 18.047 1 37.34 149 PRO B O 1
ATOM 2456 N N . ASN B 1 150 ? -3.08 -10.469 17.594 1 34.66 150 ASN B N 1
ATOM 2457 C CA . ASN B 1 150 ? -1.955 -10.789 18.469 1 34.66 150 ASN B CA 1
ATOM 2458 C C . ASN B 1 150 ? -0.674 -10.102 18 1 34.66 150 ASN B C 1
ATOM 2460 O O . ASN B 1 150 ? 0.389 -10.297 18.594 1 34.66 150 ASN B O 1
ATOM 2464 N N . SER B 1 151 ? -0.443 -9.859 16.703 1 31.72 151 SER B N 1
ATOM 2465 C CA . SER B 1 151 ? 0.932 -9.586 16.312 1 31.72 151 SER B CA 1
ATOM 2466 C C . SER B 1 151 ? 1.299 -8.125 16.547 1 31.72 151 SER B C 1
ATOM 2468 O O . SER B 1 151 ? 0.691 -7.219 15.969 1 31.72 151 SER B O 1
ATOM 2470 N N . THR B 1 152 ? 1.6 -7.516 17.641 1 32.41 152 THR B N 1
ATOM 2471 C CA . THR B 1 152 ? 2.301 -6.324 18.094 1 32.41 152 THR B CA 1
ATOM 2472 C C . THR B 1 152 ? 3.316 -5.859 17.062 1 32.41 152 THR B C 1
ATOM 2474 O O . THR B 1 152 ? 3.867 -4.762 17.172 1 32.41 152 THR B O 1
ATOM 2477 N N . GLN B 1 153 ? 4.051 -6.688 16.203 1 33.16 153 GLN B N 1
ATOM 2478 C CA . GLN B 1 153 ? 5.301 -6.41 15.516 1 33.16 153 GLN B CA 1
ATOM 2479 C C . GLN B 1 153 ? 5.07 -5.512 14.305 1 33.16 153 GLN B C 1
ATOM 2481 O O . GLN B 1 153 ? 5.977 -4.793 13.875 1 33.16 153 GLN B O 1
ATOM 2486 N N . TYR B 1 154 ? 4.137 -5.723 13.492 1 32.91 154 TYR B N 1
ATOM 2487 C CA . TYR B 1 154 ? 4.305 -5.223 12.133 1 32.91 154 TYR B CA 1
ATOM 2488 C C . TYR B 1 154 ? 3.988 -3.734 12.062 1 32.91 154 TYR B C 1
ATOM 2490 O O . TYR B 1 154 ? 4.387 -3.057 11.109 1 32.91 154 TYR B O 1
ATOM 2498 N N . LEU B 1 155 ? 2.775 -3.283 12.516 1 31.42 155 LEU B N 1
ATOM 2499 C CA . LEU B 1 155 ? 2.357 -1.942 12.125 1 31.42 155 LEU B CA 1
ATOM 2500 C C . LEU B 1 155 ? 2.912 -0.897 13.086 1 31.42 155 LEU B C 1
ATOM 2502 O O . LEU B 1 155 ? 2.447 0.244 13.109 1 31.42 155 LEU B O 1
ATOM 2506 N N . SER B 1 156 ? 3.709 -1.393 14.055 1 29.12 156 SER B N 1
ATOM 2507 C CA . SER B 1 156 ? 3.998 -0.256 14.922 1 29.12 156 SER B CA 1
ATOM 2508 C C . SER B 1 156 ? 4.617 0.896 14.141 1 29.12 156 SER B C 1
ATOM 2510 O O . SER B 1 156 ? 5.52 0.687 13.328 1 29.12 156 SER B O 1
ATOM 2512 N N . PRO B 1 157 ? 4.082 2.1 14.031 1 26.17 157 PRO B N 1
ATOM 2513 C CA . PRO B 1 157 ? 5.004 3.178 13.656 1 26.17 157 PRO B CA 1
ATOM 2514 C C . PRO B 1 157 ? 6.316 3.127 14.438 1 26.17 157 PRO B C 1
ATOM 2516 O O . PRO B 1 157 ? 6.355 2.598 15.555 1 26.17 157 PRO B O 1
#

Radius of gyration: 21.17 Å; Cα contacts (8 Å, |Δi|>4): 490; chains: 2; bounding box: 58×69×42 Å

Solvent-accessible surface area (backbone atoms only — not comparable to full-atom values): 18210 Å² total; per-residue (Å²): 130,79,73,60,64,78,6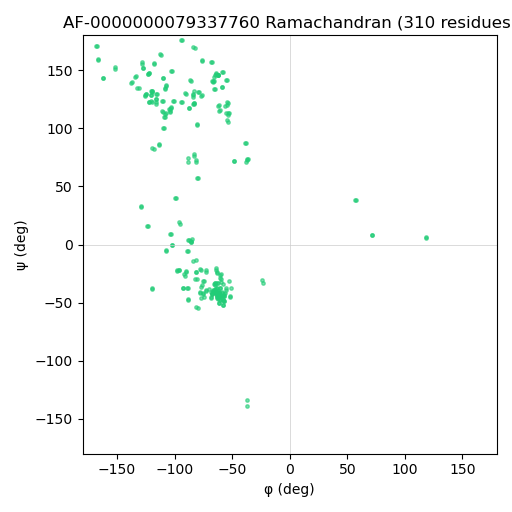2,77,67,88,80,46,72,68,54,52,51,61,70,40,37,80,74,59,57,74,47,86,87,50,49,66,53,76,44,80,74,47,63,44,56,92,50,84,24,51,73,44,42,43,37,30,33,37,34,34,37,76,54,98,77,54,52,72,46,55,29,34,35,36,34,37,48,58,54,62,69,55,51,70,44,37,48,47,67,37,36,50,48,51,54,48,44,42,51,69,52,49,48,50,52,56,52,50,54,37,58,77,66,62,50,88,78,62,93,69,84,61,68,49,64,76,49,70,46,82,52,96,66,36,38,35,39,33,24,42,32,38,69,83,65,58,41,49,61,69,74,31,70,90,63,78,74,77,76,60,101,130,79,74,61,61,78,62,77,65,88,81,46,71,68,56,53,52,60,69,40,37,80,72,58,57,75,47,84,88,50,50,67,53,73,45,78,73,47,64,43,53,90,49,83,24,52,73,46,43,42,36,29,34,37,35,34,35,75,54,98,75,54,53,74,46,54,29,33,33,35,34,38,50,59,53,61,71,56,50,71,41,36,48,48,66,37,37,50,48,50,54,47,43,41,52,70,52,48,46,50,51,54,51,49,54,37,58,77,66,62,51,89,79,62,92,67,84,60,68,51,63,76,49,70,46,81,53,96,66,34,39,34,41,34,23,41,32,39,71,82,67,57,40,48,61,68,71,30,74,90,62,77,74,77,76,60,96

Sequence (314 aa):
MGSIECATNKVKIEDVEHWLKPLLMKDETIKFAVSIKAKAAKGEGQLSDVTYVEAKSNTDDPKIYKLAIKSGKTSEAMREMMPLRGICINEINFYREIVPVLVKFQEERKIQHPFNNLAECHDSLILDNMEVLILSNMKEEGRWYKLMPNSTQYLSPMGSIECATNKVKIEDVEHWLKPLLMKDETIKFAVSIKAKAAKGEGQLSDVTYVEAKSNTDDPKIYKLAIKSGKTSEAMREMMPLRGICINEINFYREIVPVLVKFQEERKIQHPFNNLAECHDSLILDNMEVLILSNMKEEGRWYKLMPNSTQYLSP

Organism: Tenebrio molitor (NCBI:txid7067)

Foldseek 3Di:
DDPPPLDADPDDPVNVCVFCCVLQPPDVVKDKDKDFDDWDPPDDPDQWTWTWMWIWIPDPDIDIATKIKTKGRQDPVDVVVDVRLVVLVVVVCCQVPVVVVQVVVCVVVVPVDGDDLDWHWSDWDDDPRMIMTITGDVVVVVSPCVVDDPPPPDPDD/DDPPPLDADPDDPVNVCVFCCVLQPPDVVKDKDKDWDDWDDPDDPDQWTWTWMWIWIPDPDIDIATKIKTKGRQDPVDVVVDVRLVVLVVVVCCQVPVVVVQVVVCVVVPPVDGDDLDWHWSDWDDDPRMIMTITGDCVVVVSPCVVDPPPPPDPDD